Protein 2CAY (pdb70)

Nearest PDB structures (foldseek):
  2cay-assembly1_A  TM=1.004E+00  e=6.909E-25  Saccharomyces cerevisiae
  2cy4-assembly1_A-2  TM=5.894E-01  e=2.263E-03  Mus musculus
  7lc1-assembly2_D  TM=5.227E-01  e=2.680E-03  Homo sapiens
  3voq-assembly1_B  TM=5.777E-01  e=8.296E-03  Homo sapiens
  1x1f-assembly1_A  TM=5.136E-01  e=4.716E-03  Homo sapiens

Organism: Saccharomyces cerevisiae (strain ATCC 204508 / S288c) (NCBI:txid559292)

B-factor: mean 22.16, std 9.41, range [8.06, 57.76]

Foldseek 3Di:
DLPVFKDDFAADPVQHTDDDVPKAWDDKDFQKFKDWQPHTPPQRRGFMWIDILFWIKTQRPPCRRGPIIIGGLLQFDDWDWAQAPPHVFTKIKTHGPDDPDNSGTMIIGHDPDRCVVVNVRSRVSSVVNVVD/DCCVFKDDWAADPVQHTDDDDPKAWDDKDFQKFKDWQPHTPPQGRGFMWTDILFWIKTQGPPDRRPPIIIGGLLQWDDWDWAQAPPHVFTKIWTHGPDDPDNSTTMIMGHNPDRCPVVNVRSRVSSVVNVD

Solvent-accessible surface area: 13660 Å² total; per-residue (Å²): 160,33,86,112,22,6,51,121,4,105,14,52,108,100,2,77,7,92,60,96,178,56,11,138,74,86,68,61,17,93,24,0,0,0,16,33,4,180,74,107,11,137,132,43,42,155,0,66,0,0,0,0,48,62,10,0,0,0,4,7,77,87,101,23,65,118,22,0,10,0,1,43,1,86,64,0,0,9,16,78,67,46,85,24,193,170,39,245,12,21,31,0,23,0,24,2,53,104,4,51,17,34,96,22,32,0,12,0,1,2,80,169,41,86,1,49,117,1,3,101,21,0,79,183,6,1,46,99,46,23,78,178,178,32,100,110,24,6,53,123,2,97,9,60,104,90,3,100,21,84,66,79,163,69,12,147,85,87,70,65,17,97,22,0,0,0,17,27,3,184,76,105,8,144,126,36,42,155,0,64,0,13,0,0,45,56,11,0,0,0,5,8,71,87,119,20,67,117,21,0,1,0,0,43,0,83,63,0,0,6,26,76,71,42,86,20,195,169,41,247,9,22,29,0,20,0,28,2,46,104,3,50,19,31,95,10,32,0,12,0,2,2,82,170,42,84,1,53,120,0,4,100,22,0,90,179,8,2,53,103,56,28,109

Sequence (263 aa):
HHMEYWHYVETTSSGQPLLREGEKDIFIDQSVGLYHGKSKILQRQRGRIFLTSQRIIYIDDAKPTQNSLGLELDDLAYVNYSSGFLTRSPRLILFFKDPSSSTEFVQLSFRKSDGVLFSQATERALENILTEHHMEYWHYVETTSSGQPLLREGEKDIFIDQSVGLYHGKSKILQRQRGRIFLTSQRIIYIDDAKPTQNSLGLELDDLAYVNYSSGFLTRSPRLILFFKDPSSSTEFVQLSFRKSDGVLFSQATERALENILT

InterPro domains:
  IPR001876 Zinc finger, RanBP2-type [SM00547] (116-149)
  IPR001876 Zinc finger, RanBP2-type [SM00547] (179-203)
  IPR011993 PH-like domain superfamily [G3DSA:2.30.29.30] (1-118)
  IPR011993 PH-like domain superfamily [G3DSA:2.30.29.30] (202-289)
  IPR021648 Vacuolar protein sorting protein 36, GLUE domain [PF11605] (8-95)
  IPR021648 Vacuolar protein sorting protein 36, GLUE domain [PS51495] (7-288)
  IPR031558 Vacuolar protein-sorting-associated protein 36, NZF-N zinc-finger domain [PF16988] (111-165)
  IPR036388 Winged helix-like DNA-binding domain superfamily [G3DSA:1.10.10.10] (406-490)
  IPR036388 Winged helix-like DNA-binding domain superfamily [G3DSA:1.10.10.10] (491-559)
  IPR036390 Winged helix DNA-binding domain superfamily [SSF46785] (450-564)
  IPR036443 Zinc finger, RanBP2-type superfamily [SSF90209] (116-160)
  IPR037855 Vacuolar protein sorting protein 36 [PTHR13128] (4-560)
  IPR040608 Snf8/Vps36 family [PF04157] (323-549)

CATH classification: 2.30.29.30

GO terms:
  GO:0043130 ubiquitin binding (F, IDA)
  GO:0000814 ESCRT II complex (C, IDA)
  GO:0045053 protein retention in Golgi apparatus (P, IMP)
  GO:1904669 ATP export (P, IMP)
  GO:0016236 macroautophagy (P, IMP)
  GO:0032258 cytoplasm to vacuole targeting by the Cvt pathway (P, IMP)
  GO:0006623 protein targeting to vacuole (P, IMP)
  GO:0000122 negative regulation of transcription by RNA polymerase II (P, IMP)
  GO:0005515 protein binding (F, IPI)
  GO:0043162 ubiquitin-dependent protein catabolic process via the multivesicular body sorting pathway (P, IDA)
  GO:0005737 cytoplasm (C, EXP)
  GO:0010008 endosome membrane (C, EXP)

Radius of gyration: 20.63 Å; Cα contacts (8 Å, |Δi|>4): 598; chains: 2; bounding box: 37×52×53 Å

Secondary structure (DSSP, 8-state):
-GGGT-EE--B-TTS-B-PPTT--EEEEEEEEEEEETTEE-TT-SSEEEEEESSEEEEEESS-HHHH-EEEEGGGEEEEEEE-SSSSSS-EEEEEESS-SSTT--EEEEESSS--HHHHHHHHHHHHHHHH-/-GGGT-EE----TTS-----TT--EEEEEEEEEEEETTEE-TT-SSEEEEEESSEEEEEESS-HHHH-EEEEGGGEEEEEEE--SSSSS-EEEEEESS-SSTT--EEEEESSS--HHHHHHHHHHHHHHH-

Structure (mmCIF, N/CA/C/O backbone):
data_2CAY
#
_entry.id   2CAY
#
_cell.length_a   94.451
_cell.length_b   88.375
_cell.length_c   45.888
_cell.angle_alpha   90.00
_cell.angle_beta   90.00
_cell.angle_gamma   90.00
#
_symmetry.space_group_nam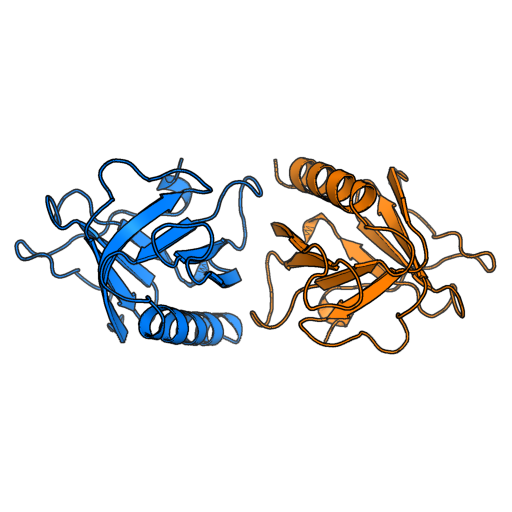e_H-M   'P 21 21 2'
#
loop_
_entity.id
_entity.type
_entity.pdbx_description
1 polymer 'VACUOLAR PROTEIN SORTING PROTEIN 36'
2 non-polymer 'SULFATE ION'
3 water water
#
loop_
_atom_site.group_PDB
_atom_site.id
_atom_site.type_symbol
_atom_site.label_atom_id
_atom_site.label_alt_id
_atom_site.label_comp_id
_atom_site.label_asym_id
_atom_site.label_entity_id
_atom_site.label_seq_id
_atom_site.pdbx_PDB_ins_code
_atom_site.Cartn_x
_atom_site.Cartn_y
_atom_site.Cartn_z
_atom_site.occupancy
_atom_site.B_iso_or_equiv
_atom_site.auth_seq_id
_atom_site.auth_comp_id
_atom_site.auth_asym_id
_atom_site.auth_atom_id
_atom_site.pdbx_PDB_model_num
ATOM 1 N N . HIS A 1 7 ? 16.629 24.224 13.962 1.00 53.18 -1 HIS A N 1
ATOM 2 C CA . HIS A 1 7 ? 16.451 23.588 15.302 1.00 53.05 -1 HIS A CA 1
ATOM 3 C C . HIS A 1 7 ? 16.685 24.588 16.440 1.00 52.39 -1 HIS A C 1
ATOM 4 O O . HIS A 1 7 ? 17.594 25.422 16.378 1.00 52.15 -1 HIS A O 1
ATOM 11 N N . HIS A 1 8 ? 15.859 24.484 17.481 1.00 51.50 0 HIS A N 1
ATOM 12 C CA . HIS A 1 8 ? 15.884 25.426 18.609 1.00 50.72 0 HIS A CA 1
ATOM 13 C C . HIS A 1 8 ? 17.139 25.294 19.502 1.00 50.07 0 HIS A C 1
ATOM 14 O O . HIS A 1 8 ? 17.392 26.141 20.375 1.00 49.73 0 HIS A O 1
ATOM 21 N N . MET A 1 9 ? 17.927 24.242 19.273 1.00 49.04 1 MET A N 1
ATOM 22 C CA . MET A 1 9 ? 19.073 23.957 20.137 1.00 48.13 1 MET A CA 1
ATOM 23 C C . MET A 1 9 ? 20.342 24.736 19.780 1.00 46.83 1 MET A C 1
ATOM 24 O O . MET A 1 9 ? 21.347 24.647 20.497 1.00 46.92 1 MET A O 1
ATOM 29 N N . GLU A 1 10 ? 20.300 25.513 18.697 1.00 44.84 2 GLU A N 1
ATOM 30 C CA . GLU A 1 10 ? 21.415 26.404 18.372 1.00 43.17 2 GLU A CA 1
ATOM 31 C C . GLU A 1 10 ? 21.469 27.522 19.408 1.00 41.09 2 GLU A C 1
ATOM 32 O O . GLU A 1 10 ? 22.545 27.993 19.783 1.00 41.06 2 GLU A O 1
ATOM 38 N N . TYR A 1 11 ? 20.291 27.916 19.887 1.00 38.10 3 TYR A N 1
ATOM 39 C CA . TYR A 1 11 ? 20.143 29.059 20.773 1.00 36.04 3 TYR A CA 1
ATOM 40 C C . TYR A 1 11 ? 19.916 28.640 22.241 1.00 33.73 3 TYR A C 1
ATOM 41 O O . TYR A 1 11 ? 20.349 29.327 23.155 1.00 33.86 3 TYR A O 1
ATOM 50 N N . TRP A 1 12 ? 19.228 27.525 22.452 1.00 30.87 4 TRP A N 1
ATOM 51 C CA . TRP A 1 12 ? 18.927 27.051 23.789 1.00 29.03 4 TRP A CA 1
ATOM 52 C C . TRP A 1 12 ? 20.054 26.124 24.290 1.00 27.88 4 TRP A C 1
ATOM 53 O O . TRP A 1 12 ? 20.716 25.451 23.489 1.00 27.69 4 TRP A O 1
ATOM 64 N N . HIS A 1 13 ? 20.293 26.111 25.596 1.00 25.02 5 HIS A N 1
ATOM 65 C CA . HIS A 1 13 ? 21.257 25.162 26.183 1.00 23.74 5 HIS A CA 1
ATOM 66 C C . HIS A 1 13 ? 20.598 24.356 27.310 1.00 22.99 5 HIS A C 1
ATOM 67 O O . HIS A 1 13 ? 19.586 24.772 27.903 1.00 20.83 5 HIS A O 1
ATOM 74 N N . TYR A 1 14 ? 21.165 23.189 27.610 1.00 22.09 6 TYR A N 1
ATOM 75 C CA . TYR A 1 14 ? 20.617 22.344 28.665 1.00 21.53 6 TYR A CA 1
ATOM 76 C C . TYR A 1 14 ? 20.861 23.030 30.025 1.00 20.51 6 TYR A C 1
ATOM 77 O O . TYR A 1 14 ? 21.905 23.676 30.229 1.00 19.63 6 TYR A O 1
ATOM 86 N N . VAL A 1 15 ? 19.881 22.926 30.918 1.00 19.51 7 VAL A N 1
ATOM 87 C CA . VAL A 1 15 ? 19.972 23.483 32.286 1.00 19.77 7 VAL A CA 1
ATOM 88 C C . VAL A 1 15 ? 19.726 22.345 33.302 1.00 19.43 7 VAL A C 1
ATOM 89 O O . VAL A 1 15 ? 18.753 21.610 33.186 1.00 18.81 7 VAL A O 1
ATOM 93 N N . GLU A 1 16 ? 20.616 22.215 34.287 1.00 19.44 8 GLU A N 1
ATOM 94 C CA . GLU A 1 16 ? 20.450 21.220 35.353 1.00 20.22 8 GLU A CA 1
ATOM 95 C C . GLU A 1 16 ? 19.551 21.795 36.423 1.00 20.11 8 GLU A C 1
ATOM 96 O O . GLU A 1 16 ? 19.612 23.003 36.703 1.00 19.82 8 GLU A O 1
ATOM 102 N N . THR A 1 17 ? 18.730 20.938 37.018 1.00 20.09 9 THR A N 1
ATOM 103 C CA . THR A 1 17 ? 17.885 21.310 38.147 1.00 20.89 9 THR A CA 1
ATOM 104 C C . THR A 1 17 ? 17.977 20.295 39.303 1.00 22.08 9 THR A C 1
ATOM 105 O O . THR A 1 17 ? 18.451 19.165 39.122 1.00 21.36 9 THR A O 1
ATOM 109 N N . THR A 1 18 ? 17.516 20.699 40.484 1.00 22.65 10 THR A N 1
ATOM 110 C CA . THR A 1 18 ? 17.298 19.747 41.562 1.00 24.70 10 THR A CA 1
ATOM 111 C C . THR A 1 18 ? 16.120 18.829 41.215 1.00 26.12 10 THR A C 1
ATOM 112 O O . THR A 1 18 ? 15.360 19.059 40.262 1.00 25.68 10 THR A O 1
ATOM 116 N N . SER A 1 19 ? 15.977 17.747 41.969 1.00 28.39 11 SER A N 1
ATOM 117 C CA . SER A 1 19 ? 14.847 16.845 41.786 1.00 30.40 11 SER A CA 1
ATOM 118 C C . SER A 1 19 ? 13.507 17.602 41.831 1.00 31.54 11 SER A C 1
ATOM 119 O O . SER A 1 19 ? 12.577 17.313 41.054 1.00 32.37 11 SER A O 1
ATOM 122 N N . SER A 1 20 ? 13.427 18.597 42.710 1.00 32.11 12 SER A N 1
ATOM 123 C CA . SER A 1 20 ? 12.201 19.388 42.890 1.00 32.74 12 SER A CA 1
ATOM 124 C C . SER A 1 20 ? 11.959 20.469 41.807 1.00 32.32 12 SER A C 1
ATOM 125 O O . SER A 1 20 ? 10.923 21.138 41.810 1.00 32.84 12 SER A O 1
ATOM 128 N N . GLY A 1 21 ? 12.915 20.638 40.892 1.00 31.46 13 GLY A N 1
ATOM 129 C CA . GLY A 1 21 ? 12.761 21.545 39.759 1.00 30.03 13 GLY A CA 1
ATOM 130 C C . GLY A 1 21 ? 13.309 22.931 40.002 1.00 29.44 13 GLY A C 1
ATOM 131 O O . GLY A 1 21 ? 12.874 23.897 39.369 1.00 29.95 13 GLY A O 1
ATOM 132 N N . GLN A 1 22 ? 14.263 23.043 40.921 1.00 27.80 14 GLN A N 1
ATOM 133 C CA . GLN A 1 22 ? 14.944 24.291 41.142 1.00 26.95 14 GLN A CA 1
ATOM 134 C C . GLN A 1 22 ? 16.225 24.340 40.279 1.00 25.63 14 GLN A C 1
ATOM 135 O O . GLN A 1 22 ? 17.062 23.433 40.352 1.00 24.27 14 GLN A O 1
ATOM 141 N N . PRO A 1 23 ? 16.380 25.396 39.447 1.00 24.20 15 PRO A N 1
ATOM 142 C CA . PRO A 1 23 ? 17.566 25.465 38.573 1.00 23.47 15 PRO A CA 1
ATOM 143 C C . PRO A 1 23 ? 18.852 25.685 39.359 1.00 22.94 15 PRO A C 1
ATOM 144 O O . PRO A 1 23 ? 18.849 26.385 40.378 1.00 21.78 15 PRO A O 1
ATOM 148 N N . LEU A 1 24 ? 19.936 25.082 38.885 1.00 22.72 16 LEU A N 1
ATOM 149 C CA . LEU A 1 24 ? 21.243 25.257 39.495 1.00 23.39 16 LEU A CA 1
ATOM 150 C C . LEU A 1 24 ? 21.922 26.395 38.759 1.00 23.08 16 LEU A C 1
ATOM 151 O O . LEU A 1 24 ? 22.223 26.289 37.574 1.00 23.50 16 LEU A O 1
ATOM 156 N N . LEU A 1 25 ? 22.131 27.498 39.463 1.00 23.27 17 LEU A N 1
ATOM 157 C CA . LEU A 1 25 ? 22.527 28.756 38.842 1.00 24.07 17 LEU A CA 1
ATOM 158 C C . LEU A 1 25 ? 24.028 28.958 38.898 1.00 24.81 17 LEU A C 1
ATOM 159 O O . LEU A 1 25 ? 24.725 28.366 39.742 1.00 23.63 17 LEU A O 1
ATOM 164 N N . ARG A 1 26 ? 24.521 29.792 37.991 1.00 25.13 18 ARG A N 1
ATOM 165 C CA . ARG A 1 26 ? 25.939 30.074 37.904 1.00 26.74 18 ARG A CA 1
ATOM 166 C C . ARG A 1 26 ? 26.409 30.983 39.037 1.00 27.55 18 ARG A C 1
ATOM 167 O O . ARG A 1 26 ? 25.590 31.633 39.704 1.00 26.69 18 ARG A O 1
ATOM 175 N N . GLU A 1 27 ? 27.719 31.000 39.285 1.00 28.92 19 GLU A N 1
ATOM 176 C CA . GLU A 1 27 ? 28.261 31.855 40.326 1.00 30.49 19 GLU A CA 1
ATOM 177 C C . GLU A 1 27 ? 27.811 33.304 40.114 1.00 29.90 19 GLU A C 1
ATOM 178 O O . GLU A 1 27 ? 27.987 33.875 39.032 1.00 30.88 19 GLU A O 1
ATOM 184 N N . GLY A 1 28 ? 27.203 33.887 41.142 1.00 29.03 20 GLY A N 1
ATOM 185 C CA . GLY A 1 28 ? 26.793 35.291 41.078 1.00 28.22 20 GLY A CA 1
ATOM 186 C C . GLY A 1 28 ? 25.553 35.539 40.215 1.00 26.91 20 GLY A C 1
ATOM 187 O O . GLY A 1 28 ? 25.118 36.678 40.055 1.00 26.77 20 GLY A O 1
ATOM 188 N N . GLU A 1 29 ? 24.997 34.480 39.637 1.00 24.60 21 GLU A N 1
ATOM 189 C CA . GLU A 1 29 ? 23.737 34.604 38.897 1.00 22.69 21 GLU A CA 1
ATOM 190 C C . GLU A 1 29 ? 22.537 34.577 39.870 1.00 22.98 21 GLU A C 1
ATOM 191 O O . GLU A 1 29 ? 22.427 33.659 40.690 1.00 21.92 21 GLU A O 1
ATOM 197 N N . LYS A 1 30 ? 21.645 35.573 39.772 1.00 22.40 22 LYS A N 1
ATOM 198 C CA . LYS A 1 30 ? 20.556 35.743 40.740 1.00 23.07 22 LYS A CA 1
ATOM 199 C C . LYS A 1 30 ? 19.176 35.715 40.079 1.00 21.10 22 LYS A C 1
ATOM 200 O O . LYS A 1 30 ? 19.012 36.309 39.003 1.00 19.25 22 LYS A O 1
ATOM 206 N N . ASP A 1 31 ? 18.191 35.044 40.699 1.00 20.14 23 ASP A N 1
ATOM 207 C CA . ASP A 1 31 ? 16.833 35.113 40.140 1.00 20.25 23 ASP A CA 1
ATOM 208 C C . ASP A 1 31 ? 16.140 36.469 40.345 1.00 18.77 23 ASP A C 1
ATOM 209 O O . ASP A 1 31 ? 16.308 37.132 41.379 1.00 17.71 23 ASP A O 1
ATOM 214 N N . ILE A 1 32 ? 15.411 36.887 39.315 1.00 15.66 24 ILE A N 1
ATOM 215 C CA . ILE A 1 32 ? 14.735 38.184 39.323 1.00 15.57 24 ILE A CA 1
ATOM 216 C C . ILE A 1 32 ? 13.236 37.966 39.299 1.00 14.73 24 ILE A C 1
ATOM 217 O O . ILE A 1 32 ? 12.505 38.604 40.044 1.00 15.36 24 ILE A O 1
ATOM 222 N N . PHE A 1 33 ? 12.754 37.053 38.454 1.00 13.45 25 PHE A N 1
ATOM 223 C CA . PHE A 1 33 ? 11.319 36.879 38.374 1.00 13.82 25 PHE A CA 1
ATOM 224 C C . PHE A 1 33 ? 10.968 35.483 37.911 1.00 14.42 25 PHE A C 1
ATOM 225 O O . PHE A 1 33 ? 11.757 34.853 37.221 1.00 14.13 25 PHE A O 1
ATOM 233 N N . ILE A 1 34 ? 9.798 35.002 38.295 1.00 13.88 26 ILE A N 1
ATOM 234 C CA . ILE A 1 34 ? 9.344 33.674 37.864 1.00 15.83 26 ILE A CA 1
ATOM 235 C C . ILE A 1 34 ? 7.859 33.729 37.444 1.00 16.08 26 ILE A C 1
ATOM 236 O O . ILE A 1 34 ? 7.065 34.475 38.042 1.00 16.44 26 ILE A O 1
ATOM 241 N N . ASP A 1 35 ? 7.473 32.955 36.429 1.00 15.72 27 ASP A N 1
ATOM 242 C CA . ASP A 1 35 ? 6.044 32.770 36.122 1.00 16.24 27 ASP A CA 1
ATOM 243 C C . ASP A 1 35 ? 5.827 31.287 35.829 1.00 16.23 27 ASP A C 1
ATOM 244 O O . ASP A 1 35 ? 6.781 30.556 35.596 1.00 16.49 27 ASP A O 1
ATOM 249 N N . GLN A 1 36 ? 4.578 30.870 35.843 1.00 16.77 28 GLN A N 1
ATOM 250 C CA . GLN A 1 36 ? 4.155 29.467 35.797 1.00 19.31 28 GLN A CA 1
ATOM 251 C C . GLN A 1 36 ? 3.343 29.215 34.530 1.00 18.55 28 GLN A C 1
ATOM 252 O O . GLN A 1 36 ? 2.762 30.163 33.946 1.00 18.10 28 GLN A O 1
ATOM 258 N N . SER A 1 37 ? 3.288 27.939 34.134 1.00 18.03 29 SER A N 1
ATOM 259 C CA . SER A 1 37 ? 2.459 27.450 33.019 1.00 18.60 29 SER A CA 1
ATOM 260 C C . SER A 1 37 ? 2.786 28.152 31.690 1.00 17.67 29 SER A C 1
ATOM 261 O O . SER A 1 37 ? 1.887 28.630 30.983 1.00 17.82 29 SER A O 1
ATOM 264 N N . VAL A 1 38 ? 4.065 28.189 31.357 1.00 15.30 30 VAL A N 1
ATOM 265 C CA . VAL A 1 38 ? 4.541 28.811 30.119 1.00 14.55 30 VAL A CA 1
ATOM 266 C C . VAL A 1 38 ? 4.904 27.689 29.150 1.00 15.51 30 VAL A C 1
ATOM 2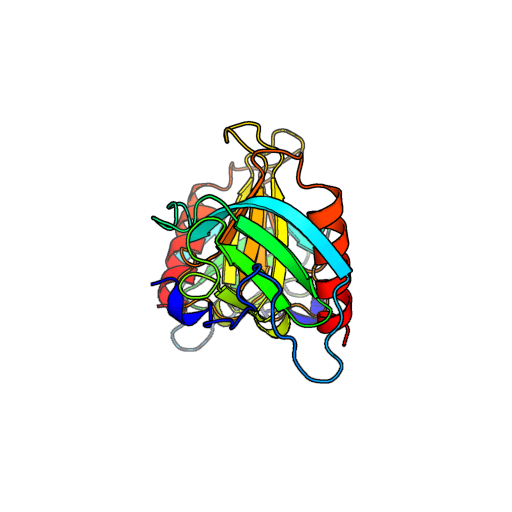67 O O . VAL A 1 38 ? 5.394 26.613 29.582 1.00 16.32 30 VAL A O 1
ATOM 271 N N . GLY A 1 39 ? 4.598 27.909 27.866 1.00 14.77 31 GLY A N 1
ATOM 272 C CA . GLY A 1 39 ? 5.002 27.014 26.783 1.00 14.20 31 GLY A CA 1
ATOM 273 C C . GLY A 1 39 ? 5.964 27.746 25.866 1.00 13.94 31 GLY A C 1
ATOM 274 O O . GLY A 1 39 ? 5.964 29.003 25.801 1.00 13.61 31 GLY A O 1
ATOM 275 N N . LEU A 1 40 ? 6.783 26.979 25.146 1.00 12.69 32 LEU A N 1
ATOM 276 C CA . LEU A 1 40 ? 7.817 27.554 24.276 1.00 12.39 32 LEU A CA 1
ATOM 277 C C . LEU A 1 40 ? 7.449 27.423 22.819 1.00 13.18 32 LEU A C 1
ATOM 278 O O . LEU A 1 40 ? 6.788 26.442 22.436 1.00 14.11 32 LEU A O 1
ATOM 283 N N . TYR A 1 41 ? 7.855 28.417 22.032 1.00 13.16 33 TYR A N 1
ATOM 284 C CA . TYR A 1 41 ? 7.768 28.401 20.568 1.00 14.00 33 TYR A CA 1
ATOM 285 C C . TYR A 1 41 ? 9.144 28.621 19.982 1.00 14.53 33 TYR A C 1
ATOM 286 O O . TYR A 1 41 ? 9.975 29.376 20.524 1.00 13.57 33 TYR A O 1
ATOM 295 N N . HIS A 1 42 ? 9.401 27.943 18.877 1.00 14.98 34 HIS A N 1
ATOM 296 C CA . HIS A 1 42 ? 10.571 28.270 18.093 1.00 17.16 34 HIS A CA 1
ATOM 297 C C . HIS A 1 42 ? 10.037 28.768 16.756 1.00 16.97 34 HIS A C 1
ATOM 298 O O . HIS A 1 42 ? 9.418 28.000 16.010 1.00 17.47 34 HIS A O 1
ATOM 305 N N . GLY A 1 43 ? 10.275 30.045 16.466 1.00 16.56 35 GLY A N 1
ATOM 306 C CA . GLY A 1 43 ? 9.554 30.750 15.408 1.00 16.90 35 GLY A CA 1
ATOM 307 C C . GLY A 1 43 ? 8.065 30.675 15.674 1.00 17.15 35 GLY A C 1
ATOM 308 O O . GLY A 1 43 ? 7.620 30.853 16.816 1.00 15.52 35 GLY A O 1
ATOM 309 N N . LYS A 1 44 ? 7.283 30.379 14.627 1.00 17.94 36 LYS A N 1
ATOM 310 C CA . LYS A 1 44 ? 5.833 30.271 14.768 1.00 20.04 36 LYS A CA 1
ATOM 311 C C . LYS A 1 44 ? 5.349 28.928 15.347 1.00 20.68 36 LYS A C 1
ATOM 312 O O . LYS A 1 44 ? 4.179 28.799 15.635 1.00 22.58 36 LYS A O 1
ATOM 318 N N . SER A 1 45 ? 6.224 27.939 15.501 1.00 21.40 37 SER A N 1
ATOM 319 C CA . SER A 1 45 ? 5.811 26.568 15.884 1.00 21.79 37 SER A CA 1
ATOM 320 C C . SER A 1 45 ? 6.001 26.229 17.364 1.00 20.85 37 SER A C 1
ATOM 321 O O . SER A 1 45 ? 7.023 26.552 17.929 1.00 19.53 37 SER A O 1
ATOM 324 N N . LYS A 1 46 ? 5.045 25.529 17.978 1.00 20.67 38 LYS A N 1
ATOM 325 C CA . LYS A 1 46 ? 5.251 25.035 19.346 1.00 20.92 38 LYS A CA 1
ATOM 326 C C . LYS A 1 46 ? 6.460 24.116 19.422 1.00 21.78 38 LYS A C 1
ATOM 327 O O . LYS A 1 46 ? 6.678 23.294 18.507 1.00 21.32 38 LYS A O 1
ATOM 333 N N . ILE A 1 47 ? 7.263 24.279 20.474 1.00 21.22 39 ILE A N 1
ATOM 334 C CA . ILE A 1 47 ? 8.275 23.284 20.811 1.00 22.64 39 ILE A CA 1
ATOM 335 C C . ILE A 1 47 ? 7.546 22.138 21.520 1.00 23.76 39 ILE A C 1
ATOM 336 O O . ILE A 1 47 ? 7.108 22.267 22.666 1.00 22.31 39 ILE A O 1
ATOM 341 N N . LEU A 1 48 ? 7.441 21.006 20.818 1.00 25.75 40 LEU A N 1
ATOM 342 C CA . LEU A 1 48 ? 6.713 19.838 21.321 1.00 27.33 40 LEU A CA 1
ATOM 343 C C . LEU A 1 48 ? 7.367 19.345 22.598 1.00 27.06 40 LEU A C 1
ATOM 344 O O . LEU A 1 48 ? 8.602 19.323 22.706 1.00 27.92 40 LEU A O 1
ATOM 349 N N . GLN A 1 49 ? 6.550 19.003 23.591 1.00 27.03 41 GLN A N 1
ATOM 350 C CA . GLN A 1 49 ? 7.093 18.517 24.869 1.00 27.13 41 GLN A CA 1
ATOM 351 C C . GLN A 1 49 ? 7.768 19.599 25.733 1.00 25.29 41 GLN A C 1
ATOM 352 O O . GLN A 1 49 ? 8.408 19.300 26.753 1.00 25.24 41 GLN A O 1
ATOM 358 N N . ARG A 1 50 ? 7.639 20.866 25.330 1.00 23.46 42 ARG A N 1
ATOM 359 C CA . ARG A 1 50 ? 8.090 21.957 26.193 1.00 21.42 42 ARG A CA 1
ATOM 360 C C . ARG A 1 50 ? 6.950 22.963 26.299 1.00 20.01 42 ARG A C 1
ATOM 361 O O . ARG A 1 50 ? 7.149 24.154 26.119 1.00 17.29 42 A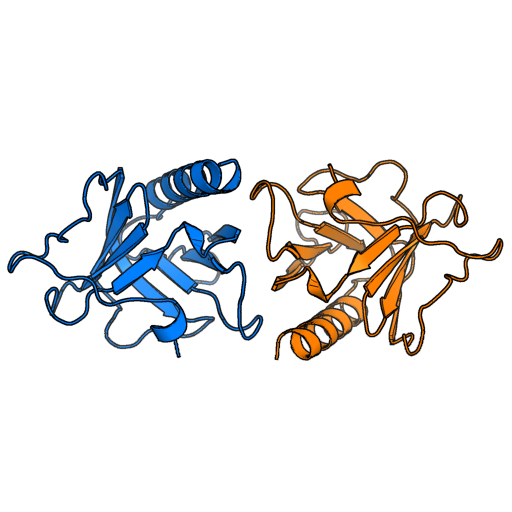RG A O 1
ATOM 369 N N . GLN A 1 51 ? 5.767 22.450 26.591 1.00 19.31 43 GLN A N 1
ATOM 370 C CA . GLN A 1 51 ? 4.540 23.222 26.594 1.00 19.29 43 GLN A CA 1
ATOM 371 C C . GLN A 1 51 ? 3.980 23.619 27.971 1.00 20.00 43 GLN A C 1
ATOM 372 O O . GLN A 1 51 ? 3.006 24.379 28.043 1.00 19.29 43 GLN A O 1
ATOM 378 N N . ARG A 1 52 ? 4.596 23.135 29.053 1.00 19.56 44 ARG A N 1
ATOM 379 C CA . ARG A 1 52 ? 4.158 23.503 30.404 1.00 20.87 44 ARG A CA 1
ATOM 380 C C . ARG A 1 52 ? 5.333 23.434 31.371 1.00 19.76 44 ARG A C 1
ATOM 381 O O . ARG A 1 52 ? 5.802 22.343 31.767 1.00 18.31 44 ARG A O 1
ATOM 389 N N . GLY A 1 53 ? 5.808 24.619 31.726 1.00 17.50 45 GLY A N 1
ATOM 390 C CA . GLY A 1 53 ? 6.945 24.793 32.600 1.00 18.08 45 GLY A CA 1
ATOM 391 C C . GLY A 1 53 ? 6.887 26.117 33.336 1.00 17.78 45 GLY A C 1
ATOM 392 O O . GLY A 1 53 ? 6.038 26.993 33.039 1.00 17.31 45 GLY A O 1
ATOM 393 N N . ARG A 1 54 ? 7.751 26.253 34.324 1.00 17.40 46 ARG A N 1
ATOM 394 C CA . ARG A 1 54 ? 7.960 27.539 34.965 1.00 17.80 46 ARG A CA 1
ATOM 395 C C . ARG A 1 54 ? 9.042 28.267 34.181 1.00 17.25 46 ARG A C 1
ATOM 396 O O . ARG A 1 54 ? 9.971 27.643 33.625 1.00 16.24 46 ARG A O 1
ATOM 404 N N . ILE A 1 55 ? 8.916 29.587 34.114 1.00 15.54 47 ILE A N 1
ATOM 405 C CA . ILE A 1 55 ? 9.899 30.386 33.428 1.00 15.70 47 ILE A CA 1
ATOM 406 C C . ILE A 1 55 ? 10.591 31.260 34.474 1.00 15.76 47 ILE A C 1
ATOM 407 O O . ILE A 1 55 ? 9.918 31.850 35.330 1.00 15.97 47 ILE A O 1
ATOM 412 N N . PHE A 1 56 ? 11.925 31.281 34.446 1.00 15.69 48 PHE A N 1
ATOM 413 C CA . PHE A 1 56 ? 12.733 32.069 35.393 1.00 15.96 48 PHE A CA 1
ATOM 414 C C . PHE A 1 56 ? 13.515 33.101 34.612 1.00 14.63 48 PHE A C 1
ATOM 415 O O . PHE A 1 56 ? 14.166 32.764 33.603 1.00 15.39 48 PHE A O 1
ATOM 423 N N . LEU A 1 57 ? 13.506 34.334 35.085 1.00 13.20 49 LEU A N 1
ATOM 424 C CA . LEU A 1 57 ? 14.408 35.337 34.590 1.00 12.32 49 LEU A CA 1
ATOM 425 C C . LEU A 1 57 ? 15.516 35.508 35.624 1.00 13.48 49 LEU A C 1
ATOM 426 O O . LEU A 1 57 ? 15.235 35.721 36.831 1.00 12.34 49 LEU A O 1
ATOM 431 N N . THR A 1 58 ? 16.761 35.445 35.159 1.00 12.69 50 THR A N 1
ATOM 432 C CA . THR A 1 58 ? 17.894 35.765 36.008 1.00 15.12 50 THR A CA 1
ATOM 433 C C . THR A 1 58 ? 18.597 36.961 35.419 1.00 15.19 50 THR A C 1
ATOM 434 O O . THR A 1 58 ? 18.282 37.430 34.303 1.00 14.97 50 THR A O 1
ATOM 438 N N . SER A 1 59 ? 19.571 37.460 36.172 1.00 15.80 51 SER A N 1
ATOM 439 C CA . SER A 1 59 ? 20.486 38.469 35.725 1.00 17.29 51 SER A CA 1
ATOM 440 C C . SER A 1 59 ? 21.217 38.122 34.393 1.00 17.77 51 SER A C 1
ATOM 441 O O . SER A 1 59 ? 21.681 39.014 33.718 1.00 19.79 51 SER A O 1
ATOM 444 N N . GLN A 1 60 ? 21.302 36.846 34.033 1.00 16.90 52 GLN A N 1
ATOM 445 C CA . GLN A 1 60 ? 22.061 36.422 32.861 1.00 17.50 52 GLN A CA 1
ATOM 446 C C . GLN A 1 60 ? 21.241 35.693 31.820 1.00 15.18 52 GLN A C 1
ATOM 447 O O . GLN A 1 60 ? 21.650 35.636 30.669 1.00 15.08 52 GLN A O 1
ATOM 453 N N . ARG A 1 61 ? 20.150 35.059 32.238 1.00 13.81 53 ARG A N 1
ATOM 454 C CA . ARG A 1 61 ? 19.461 34.056 31.389 1.00 13.84 53 ARG A CA 1
ATOM 455 C C . ARG A 1 61 ? 17.943 34.109 31.513 1.00 13.09 53 ARG A C 1
ATOM 456 O O . ARG A 1 61 ? 17.413 34.590 32.514 1.00 13.17 53 ARG A O 1
ATOM 464 N N . ILE A 1 62 ? 17.261 33.542 30.518 1.00 12.38 54 ILE A N 1
ATOM 465 C CA . ILE A 1 62 ? 15.887 33.093 30.670 1.00 12.79 54 ILE A CA 1
ATOM 466 C C . ILE A 1 62 ? 15.936 31.576 30.715 1.00 13.32 54 ILE A C 1
ATOM 467 O O . ILE A 1 62 ? 16.566 30.934 29.853 1.00 13.45 54 ILE A O 1
ATOM 472 N N . ILE A 1 63 ? 15.276 30.995 31.704 1.00 13.08 55 ILE A N 1
ATOM 473 C CA . ILE A 1 63 ? 15.350 29.569 31.935 1.00 13.37 55 ILE A CA 1
ATOM 474 C C . ILE A 1 63 ? 13.984 28.943 31.963 1.00 13.09 55 ILE A C 1
ATOM 475 O O . ILE A 1 63 ? 13.103 29.385 32.680 1.00 13.32 55 ILE A O 1
ATOM 480 N N . TYR A 1 64 ? 13.796 27.903 31.166 1.00 12.04 56 TYR A N 1
ATOM 481 C CA . TYR A 1 64 ? 12.551 27.137 31.178 1.00 12.81 56 TYR A CA 1
ATOM 482 C C . TYR A 1 64 ? 12.737 25.853 31.977 1.00 14.37 56 TYR A C 1
ATOM 483 O O . TYR A 1 64 ? 13.603 25.036 31.621 1.00 13.51 56 TYR A O 1
ATOM 492 N N . ILE A 1 65 ? 11.920 25.675 33.025 1.00 15.41 57 ILE A N 1
ATOM 493 C CA . ILE A 1 65 ? 11.943 24.444 33.857 1.00 16.86 57 ILE A CA 1
ATOM 494 C C . ILE A 1 65 ? 10.706 23.597 33.558 1.00 16.88 57 ILE A C 1
ATOM 495 O O . ILE A 1 65 ? 9.572 23.961 33.941 1.00 16.39 57 ILE A O 1
ATOM 500 N N . ASP A 1 66 ? 10.916 22.480 32.864 1.00 16.57 58 ASP A N 1
ATOM 501 C CA . ASP A 1 66 ? 9.822 21.600 32.480 1.00 18.91 58 ASP A CA 1
ATOM 502 C C . ASP A 1 66 ? 9.038 21.054 33.678 1.00 20.37 58 ASP A C 1
ATOM 503 O O . ASP A 1 66 ? 9.637 20.580 34.642 1.00 21.21 58 ASP A O 1
ATOM 508 N N . ASP A 1 67 ? 7.707 21.126 33.640 1.00 21.93 59 ASP A N 1
ATOM 509 C CA . ASP A 1 67 ? 6.912 20.642 34.765 1.00 24.48 59 ASP A CA 1
ATOM 510 C C . ASP A 1 67 ? 7.046 19.119 34.910 1.00 25.40 59 ASP A C 1
ATOM 511 O O . ASP A 1 67 ? 7.241 18.632 36.018 1.00 26.06 59 ASP A O 1
ATOM 516 N N . ALA A 1 68 ? 6.965 18.399 33.789 1.00 25.37 60 ALA A N 1
ATOM 517 C CA . ALA A 1 68 ? 6.906 16.938 33.783 1.00 26.56 60 ALA A CA 1
ATOM 518 C C . ALA A 1 68 ? 8.278 16.304 34.069 1.00 26.73 60 ALA A C 1
ATOM 519 O O . ALA A 1 68 ? 8.394 15.421 34.936 1.00 27.50 60 ALA A O 1
ATOM 521 N N . LYS A 1 69 ? 9.313 16.755 33.364 1.00 26.29 61 LYS A N 1
ATOM 522 C CA . LYS A 1 69 ? 10.653 16.177 33.515 1.00 26.29 61 LYS A CA 1
ATOM 523 C C . LYS A 1 69 ? 11.712 17.271 33.696 1.00 23.84 61 LYS A C 1
ATOM 524 O O . LYS A 1 69 ? 12.465 17.558 32.759 1.00 22.97 61 LYS A O 1
ATOM 530 N N . PRO A 1 70 ? 11.754 17.902 34.891 1.00 22.98 62 PRO A N 1
ATOM 531 C CA . PRO A 1 70 ? 12.652 19.067 35.056 1.00 22.95 62 PRO A CA 1
ATOM 532 C C . PRO A 1 70 ? 14.136 18.773 34.882 1.00 22.82 62 PRO A C 1
ATOM 533 O O . PRO A 1 70 ? 14.875 19.617 34.382 1.00 21.64 62 PRO A O 1
ATOM 537 N N . THR A 1 71 ? 14.578 17.581 35.295 1.00 23.82 63 THR A N 1
ATOM 538 C CA . THR A 1 71 ? 16.012 17.255 35.211 1.00 24.47 63 THR A CA 1
ATOM 539 C C . THR A 1 71 ? 16.443 16.827 33.817 1.00 25.38 63 THR A C 1
ATOM 540 O O . THR A 1 71 ? 17.640 16.608 33.598 1.00 27.20 63 THR A O 1
ATOM 544 N N . GLN A 1 72 ? 15.490 16.672 32.893 1.00 25.48 64 GLN A N 1
ATOM 545 C CA . GLN A 1 72 ? 15.790 16.265 31.518 1.00 26.26 64 GLN A CA 1
ATOM 546 C C . GLN A 1 72 ? 15.484 17.348 30.479 1.00 25.55 64 GLN A C 1
ATOM 547 O O . GLN A 1 72 ? 16.251 17.563 29.535 1.00 25.70 64 GLN A O 1
ATOM 553 N N . ASN A 1 73 ? 14.332 17.993 30.641 1.00 24.54 65 ASN A N 1
ATOM 554 C CA . ASN A 1 73 ? 13.763 18.833 29.577 1.00 23.79 65 ASN A CA 1
ATOM 555 C C . ASN A 1 73 ? 13.793 20.352 29.839 1.00 22.21 65 ASN A C 1
ATOM 556 O O . ASN A 1 73 ? 13.153 21.138 29.139 1.00 22.86 65 ASN A O 1
ATOM 561 N N . SER A 1 74 ? 14.588 20.760 30.808 1.00 20.38 66 SER A N 1
ATOM 562 C CA . SER A 1 74 ? 14.812 22.185 31.084 1.00 19.33 66 SER A CA 1
ATOM 563 C C . SER A 1 74 ? 15.863 22.828 30.166 1.00 18.95 66 SER A C 1
ATOM 564 O O . SER A 1 74 ? 16.841 22.169 29.728 1.00 18.12 66 SER A O 1
ATOM 567 N N . LEU A 1 75 ? 15.650 24.106 29.859 1.00 16.91 67 LEU A N 1
ATOM 568 C CA . LEU A 1 75 ? 16.453 24.834 28.857 1.00 16.84 67 LEU A CA 1
ATOM 569 C C . LEU A 1 75 ? 16.786 26.248 29.289 1.00 16.27 67 LEU A C 1
ATOM 570 O O . LEU A 1 75 ? 16.028 26.864 30.052 1.00 16.67 67 LEU A O 1
ATOM 575 N N . GLY A 1 76 ? 17.894 26.770 28.786 1.00 14.38 68 GLY A N 1
ATOM 576 C CA . GLY A 1 76 ? 18.338 28.113 29.076 1.00 15.45 68 GLY A CA 1
ATOM 577 C C . GLY A 1 76 ? 18.665 28.883 27.812 1.00 16.12 68 GLY A C 1
ATOM 578 O O . GLY A 1 76 ? 19.104 28.305 26.809 1.00 15.43 68 GLY A O 1
ATOM 579 N N . LEU A 1 77 ? 18.428 30.186 27.860 1.00 15.59 69 LEU A N 1
ATOM 580 C CA . LEU A 1 77 ? 18.798 31.098 26.805 1.00 17.00 69 LEU A CA 1
ATOM 581 C C . LEU A 1 77 ? 19.660 32.218 27.399 1.00 15.53 69 LEU A C 1
ATOM 582 O O . LEU A 1 77 ? 19.283 32.796 28.427 1.00 15.70 69 LEU A O 1
ATOM 587 N N . GLU A 1 78 ? 20.775 32.590 26.779 1.00 15.11 70 GLU A N 1
ATOM 588 C CA . GLU A 1 78 ? 21.559 33.725 27.305 1.00 16.45 70 GLU A CA 1
ATOM 589 C C . GLU A 1 78 ? 20.944 35.067 26.917 1.00 16.56 70 GLU A C 1
ATOM 590 O O . GLU A 1 78 ? 20.718 35.315 25.743 1.00 16.90 70 GLU A O 1
ATOM 596 N N . LEU A 1 79 ? 20.702 35.943 27.895 1.00 15.98 71 LEU A N 1
ATOM 597 C CA . LEU A 1 79 ? 20.285 37.320 27.586 1.00 16.46 71 LEU A CA 1
ATOM 598 C C . LEU A 1 79 ? 21.275 38.039 26.658 1.00 17.24 71 LEU A C 1
ATOM 599 O O . LEU A 1 79 ? 20.883 38.864 25.837 1.00 16.44 71 LEU A O 1
ATOM 604 N N . ASP A 1 80 ? 22.557 37.729 26.803 1.00 17.87 72 ASP A N 1
ATOM 605 C CA . ASP A 1 80 ? 23.594 38.279 25.925 1.00 20.43 72 ASP A CA 1
ATOM 606 C C . ASP A 1 80 ? 23.426 37.906 24.431 1.00 19.30 72 ASP A C 1
ATOM 607 O O . ASP A 1 80 ? 24.036 38.525 23.589 1.00 20.97 72 ASP A O 1
ATOM 612 N N . ASP A 1 81 ? 22.611 36.911 24.112 1.00 17.86 73 ASP A N 1
ATOM 613 C CA . ASP A 1 81 ? 22.352 36.533 22.703 1.00 17.01 73 ASP A CA 1
ATOM 614 C C . ASP A 1 81 ? 21.122 37.261 22.083 1.00 16.21 73 ASP A C 1
ATOM 615 O O . ASP A 1 81 ? 20.790 37.066 20.887 1.00 15.01 73 ASP A O 1
ATOM 620 N N . LEU A 1 82 ? 20.470 38.104 22.884 1.00 14.49 74 LEU A N 1
ATOM 621 C CA . LEU A 1 82 ? 19.244 38.786 22.472 1.00 13.90 74 LEU A CA 1
ATOM 622 C C . LEU A 1 82 ? 19.465 40.246 22.111 1.00 14.48 74 LEU A C 1
ATOM 623 O O . LEU A 1 82 ? 20.303 40.935 22.696 1.00 14.47 74 LEU A O 1
ATOM 628 N N . ALA A 1 83 ? 18.682 40.720 21.141 1.00 14.37 75 ALA A N 1
ATOM 629 C CA . ALA A 1 83 ? 18.667 42.114 20.749 1.00 14.17 75 ALA A CA 1
ATOM 630 C C . ALA A 1 83 ? 17.410 42.865 21.175 1.00 13.87 75 ALA A C 1
ATOM 631 O O . ALA A 1 83 ? 17.493 44.062 21.556 1.00 12.37 75 ALA A O 1
ATOM 633 N N . TYR A 1 84 ? 16.245 42.199 21.120 1.00 13.20 76 TYR A N 1
ATOM 634 C CA . TYR A 1 84 ? 14.983 42.818 21.557 1.00 12.76 76 TYR A CA 1
ATOM 635 C C . TYR A 1 84 ? 14.064 41.778 22.159 1.00 13.59 76 TYR A C 1
ATOM 636 O O . TYR A 1 84 ? 14.165 40.599 21.864 1.00 13.20 76 TYR A O 1
ATOM 645 N N . VAL A 1 85 ? 13.130 42.243 22.987 1.00 15.43 77 VAL A N 1
ATOM 646 C CA . VAL A 1 85 ? 11.983 41.448 23.377 1.00 16.44 77 VAL A CA 1
ATOM 647 C C . VAL A 1 85 ? 10.746 42.310 23.105 1.00 17.49 77 VAL A C 1
ATOM 648 O O . VAL A 1 85 ? 10.800 43.543 23.231 1.00 17.63 77 VAL A O 1
ATOM 652 N N . ASN A 1 86 ? 9.655 41.674 22.693 1.00 17.33 78 ASN A N 1
ATOM 653 C CA . ASN A 1 86 ? 8.404 42.366 22.370 1.00 18.64 78 ASN A CA 1
ATOM 654 C C . ASN A 1 86 ? 7.220 41.588 22.931 1.00 17.24 78 ASN A C 1
ATOM 655 O O . ASN A 1 86 ? 7.068 40.422 22.643 1.00 15.95 78 ASN A O 1
ATOM 660 N N . TYR A 1 87 ? 6.388 42.257 23.730 1.00 16.04 79 TYR A N 1
ATOM 661 C CA . TYR A 1 87 ? 5.150 41.691 24.261 1.00 15.94 79 TYR A CA 1
ATOM 662 C C . TYR A 1 87 ? 4.006 41.773 23.262 1.00 17.76 79 TYR A C 1
ATOM 663 O O . TYR A 1 87 ? 3.752 42.845 22.700 1.00 18.99 79 TYR A O 1
ATOM 672 N N . SER A 1 88 ? 3.266 40.678 23.106 1.00 18.51 80 SER A N 1
ATOM 673 C CA . SER A 1 88 ? 2.091 40.622 22.210 1.00 19.98 80 SER A CA 1
ATOM 674 C C . SER A 1 88 ? 0.899 40.121 23.040 1.00 20.75 80 SER A C 1
ATOM 675 O O . SER A 1 88 ? 0.990 39.094 23.716 1.00 19.14 80 SER A O 1
ATOM 678 N N . SER A 1 89 ? -0.212 40.868 23.046 1.00 20.81 81 SER A N 1
ATOM 679 C CA . SER A 1 89 ? -1.207 40.737 24.128 1.00 22.36 81 SER A CA 1
ATOM 680 C C . SER A 1 89 ? -2.295 39.682 24.005 1.00 23.49 81 SER A C 1
ATOM 681 O O . SER A 1 89 ? -3.191 39.621 24.860 1.00 24.39 81 SER A O 1
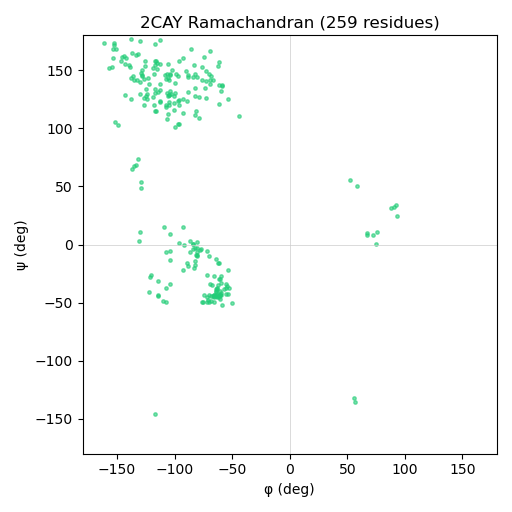ATOM 684 N N . GLY A 1 90 ? -2.259 38.872 22.950 1.00 24.78 82 GLY A N 1
ATOM 685 C CA . GLY A 1 90 ? -3.185 37.741 22.862 1.00 25.53 82 GLY A CA 1
ATOM 686 C C . GLY A 1 90 ? -4.477 38.075 22.121 1.00 26.42 82 GLY A C 1
ATOM 687 O O . GLY A 1 90 ? -5.537 37.569 22.482 1.00 27.10 82 GLY A O 1
ATOM 688 N N . PHE A 1 91 ? -4.419 38.938 21.106 1.00 26.98 83 PHE A N 1
ATOM 689 C CA . PHE A 1 91 ? -5.629 39.182 20.319 1.00 27.30 83 PHE A CA 1
ATOM 690 C C . PHE A 1 91 ? -5.970 38.068 19.331 1.00 26.49 83 PHE A C 1
ATOM 691 O O . PHE A 1 91 ? -7.119 37.626 19.294 1.00 26.36 83 PHE A O 1
ATOM 699 N N . LEU A 1 92 ? -4.978 37.645 18.539 1.00 24.79 84 LEU A N 1
ATOM 700 C CA . LEU A 1 92 ? -5.098 36.460 17.664 1.00 24.60 84 LEU A CA 1
ATOM 701 C C . LEU A 1 92 ? -4.617 35.152 18.304 1.00 23.67 84 LEU A C 1
ATOM 702 O O . LEU A 1 92 ? -4.995 34.052 17.868 1.00 23.73 84 LEU A O 1
ATOM 707 N N . THR A 1 93 ? -3.770 35.264 19.324 1.00 21.27 85 THR A N 1
ATOM 708 C CA . THR A 1 93 ? -3.240 34.080 19.970 1.00 19.68 85 THR A CA 1
ATOM 709 C C . THR A 1 93 ? -4.084 33.784 21.217 1.00 19.21 85 THR A C 1
ATOM 710 O O . THR A 1 93 ? -4.570 34.716 21.872 1.00 18.93 85 THR A O 1
ATOM 714 N N . ARG A 1 94 ? -4.268 32.502 21.521 1.00 18.69 86 ARG A N 1
ATOM 715 C CA . ARG A 1 94 ? -5.001 32.094 22.736 1.00 18.82 86 ARG A CA 1
ATOM 716 C C . ARG A 1 94 ? -4.381 32.714 23.990 1.00 17.89 86 ARG A C 1
ATOM 717 O O . ARG A 1 94 ? -5.103 33.184 24.854 1.00 16.53 86 ARG A O 1
ATOM 725 N N . SER A 1 95 ? -3.043 32.710 24.068 1.00 16.96 87 SER A N 1
ATOM 726 C CA . SER A 1 95 ? -2.313 33.298 25.229 1.00 15.18 87 SER A CA 1
ATOM 727 C C . SER A 1 95 ? -1.472 34.494 24.802 1.00 14.18 87 SER A C 1
ATOM 728 O O . SER A 1 95 ? -1.007 34.547 23.659 1.00 14.30 87 SER A O 1
ATOM 731 N N . PRO A 1 96 ? -1.246 35.462 25.721 1.00 13.09 88 PRO A N 1
ATOM 732 C CA . PRO A 1 96 ? -0.233 36.495 25.390 1.00 13.49 88 PRO A CA 1
ATOM 733 C C . PRO A 1 96 ? 1.162 35.868 25.195 1.00 12.61 88 PRO A C 1
ATOM 734 O O . PRO A 1 96 ? 1.403 34.765 25.696 1.00 12.68 88 PRO A O 1
ATOM 738 N N . ARG A 1 97 ? 2.031 36.553 24.469 1.00 12.37 89 ARG A N 1
ATOM 739 C CA . ARG A 1 97 ? 3.333 36.005 24.057 1.00 12.74 89 ARG A CA 1
ATOM 740 C C . ARG A 1 97 ? 4.406 37.029 24.335 1.00 13.33 89 ARG A C 1
ATOM 741 O O . ARG A 1 97 ? 4.219 38.254 24.127 1.00 13.09 89 ARG A O 1
ATOM 749 N N . LEU A 1 98 ? 5.555 36.542 24.779 1.00 12.26 90 LEU A N 1
ATOM 750 C CA . LEU A 1 98 ? 6.756 37.372 24.760 1.00 12.42 90 LEU A CA 1
ATOM 751 C C . LEU A 1 98 ? 7.701 36.865 23.648 1.00 12.31 90 LEU A C 1
ATOM 752 O O . LEU A 1 98 ? 8.127 35.718 23.675 1.00 11.14 90 LEU A O 1
ATOM 757 N N . ILE A 1 99 ? 7.977 37.724 22.672 1.00 12.40 91 ILE A N 1
ATOM 758 C CA . ILE A 1 99 ? 8.789 37.373 21.472 1.00 12.57 91 ILE A CA 1
ATOM 759 C C . ILE A 1 99 ? 10.237 37.802 21.700 1.00 12.65 91 ILE A C 1
ATOM 760 O O . ILE A 1 99 ? 10.496 38.960 22.037 1.00 13.14 91 ILE A O 1
ATOM 765 N N . LEU A 1 100 ? 11.155 36.854 21.580 1.00 12.79 92 LEU A N 1
ATOM 766 C CA . LEU A 1 100 ? 12.599 37.126 21.757 1.00 13.69 92 LEU A CA 1
ATOM 767 C C . LEU A 1 100 ? 13.294 37.155 20.395 1.00 13.60 92 LEU A C 1
ATOM 768 O O . LEU A 1 100 ? 13.267 36.149 19.665 1.00 14.31 92 LEU A O 1
ATOM 773 N N . PHE A 1 101 ? 13.951 38.285 20.108 1.00 12.80 93 PHE A N 1
ATOM 774 C CA . PHE A 1 101 ? 14.754 38.481 18.889 1.00 13.25 93 PHE A CA 1
ATOM 775 C C . PHE A 1 101 ? 16.239 38.318 19.180 1.00 13.89 93 PHE A C 1
ATOM 776 O O . PHE A 1 101 ? 16.758 38.960 20.118 1.00 12.75 93 PHE A O 1
ATOM 784 N N . PHE A 1 102 ? 16.904 37.455 18.398 1.00 14.08 94 PHE A N 1
ATOM 785 C CA . PHE A 1 102 ? 18.348 37.193 18.552 1.00 15.64 94 PHE A CA 1
ATOM 786 C C . PHE A 1 102 ? 19.197 38.236 17.846 1.00 15.06 94 PHE A C 1
ATOM 787 O O . PHE A 1 102 ? 18.767 38.831 16.867 1.00 14.43 94 PHE A O 1
ATOM 795 N N . LYS A 1 103 ? 20.420 38.419 18.323 1.00 15.83 95 LYS A N 1
ATOM 796 C CA . LYS A 1 103 ? 21.381 39.291 17.659 1.00 17.65 95 LYS A CA 1
ATOM 797 C C . LYS A 1 103 ? 21.799 38.693 16.302 1.00 18.96 95 LYS A C 1
ATOM 798 O O . LYS A 1 103 ? 22.028 39.420 15.345 1.00 19.66 95 LYS A O 1
ATOM 804 N N . ASP A 1 104 ? 21.882 37.374 16.229 1.00 19.43 96 ASP A N 1
ATOM 805 C CA . ASP A 1 104 ? 22.551 36.724 15.087 1.00 21.06 96 ASP A CA 1
ATOM 806 C C . ASP A 1 104 ? 21.730 35.511 14.604 1.00 20.42 96 ASP A C 1
ATOM 807 O O . ASP A 1 104 ? 22.174 34.362 14.738 1.00 21.08 96 ASP A O 1
ATOM 812 N N . PRO A 1 105 ? 20.494 35.754 14.082 1.00 19.22 97 PRO A N 1
ATOM 813 C CA . PRO A 1 105 ? 19.673 34.641 13.622 1.00 18.91 97 PRO A CA 1
ATOM 814 C C . PRO A 1 105 ? 20.224 34.063 12.305 1.00 20.72 97 PRO A C 1
ATOM 815 O O . PRO A 1 105 ? 20.807 34.803 11.520 1.00 19.85 97 PRO A O 1
ATOM 819 N N . SER A 1 106 ? 20.034 32.766 12.085 1.00 21.46 98 SER A N 1
ATOM 820 C CA . SER A 1 106 ? 20.550 32.099 10.865 1.00 23.71 98 SER A CA 1
ATOM 821 C C . SER A 1 106 ? 19.566 32.343 9.751 1.00 23.60 98 SER A C 1
ATOM 822 O O . SER A 1 106 ? 19.854 32.182 8.550 1.00 24.05 98 SER A O 1
ATOM 825 N N . SER A 1 107 ? 18.379 32.731 10.175 1.00 23.39 99 SER A N 1
ATOM 826 C CA . SER A 1 107 ? 17.291 32.960 9.306 1.00 23.62 99 SER A CA 1
ATOM 827 C C . SER A 1 107 ? 16.426 33.970 10.055 1.00 24.39 99 SER A C 1
ATOM 828 O O . SER A 1 107 ? 16.107 33.798 11.239 1.00 22.12 99 SER A O 1
ATOM 831 N N . SER A 1 108 ? 15.245 34.957 9.303 1.00 29.67 252 SER A N 1
ATOM 832 C CA . SER A 1 108 ? 14.361 35.761 10.132 1.00 29.27 252 SER A CA 1
ATOM 833 C C . SER A 1 108 ? 13.226 34.883 10.657 1.00 28.37 252 SER A C 1
ATOM 834 O O . SER A 1 108 ? 12.362 35.333 11.403 1.00 28.73 252 SER A O 1
ATOM 837 N N . THR A 1 109 ? 13.273 33.601 10.319 1.00 27.04 253 THR A N 1
ATOM 838 C CA . THR A 1 109 ? 12.301 32.660 10.836 1.00 26.38 253 THR A CA 1
ATOM 839 C C . THR A 1 109 ? 12.682 32.180 12.247 1.00 25.18 253 THR A C 1
ATOM 840 O O . THR A 1 109 ? 11.866 31.587 12.951 1.00 25.16 253 THR A O 1
ATOM 844 N N . GLU A 1 110 ? 13.926 32.446 12.651 1.00 22.70 254 GLU A N 1
ATOM 845 C CA . GLU A 1 110 ? 14.463 31.961 13.909 1.00 21.63 254 GLU A CA 1
ATOM 846 C C . GLU A 1 110 ? 14.334 33.045 14.981 1.00 19.29 254 GLU A C 1
ATOM 847 O O . GLU A 1 110 ? 15.116 34.007 15.010 1.00 19.23 254 GLU A O 1
ATOM 853 N N . PHE A 1 111 ? 13.352 32.858 15.845 1.00 17.81 255 PHE A N 1
ATOM 854 C CA . PHE A 1 111 ? 13.165 33.675 17.042 1.00 15.85 255 PHE A CA 1
ATOM 855 C C . PHE A 1 111 ? 12.455 32.770 18.049 1.00 15.25 255 PHE A C 1
ATOM 856 O O . PHE A 1 111 ? 12.058 31.650 17.728 1.00 15.20 255 PHE A O 1
ATOM 864 N N . VAL A 1 112 ? 12.297 33.250 19.272 1.00 15.40 256 VAL A N 1
ATOM 865 C CA . VAL A 1 112 ? 11.626 32.450 20.291 1.00 15.53 256 VAL A CA 1
ATOM 866 C C . VAL A 1 112 ? 10.379 33.148 20.791 1.00 14.13 256 VAL A C 1
ATOM 867 O O . VAL A 1 112 ? 10.306 34.366 20.778 1.00 14.58 256 VAL A O 1
ATOM 871 N N . GLN A 1 113 ? 9.398 32.380 21.237 1.00 12.71 257 GLN A N 1
ATOM 872 C CA . GLN A 1 113 ? 8.285 32.981 22.010 1.00 12.76 257 GLN A CA 1
ATOM 873 C C . GLN A 1 113 ? 8.087 32.238 23.310 1.00 11.94 257 GLN A C 1
ATOM 874 O O . GLN A 1 113 ? 8.207 31.008 23.363 1.00 12.83 257 GLN A O 1
ATOM 880 N N . LEU A 1 114 ? 7.695 32.990 24.332 1.00 11.10 258 LEU A N 1
ATOM 881 C CA . LEU A 1 114 ? 7.203 32.437 25.580 1.00 11.48 258 LEU A CA 1
ATOM 882 C C . LEU A 1 114 ? 5.684 32.637 25.575 1.00 12.32 258 LEU A C 1
ATOM 883 O O . LEU A 1 114 ? 5.205 33.769 25.344 1.00 13.33 258 LEU A O 1
ATOM 888 N N . SER A 1 115 ? 4.925 31.582 25.827 1.00 10.75 259 SER A N 1
ATOM 889 C CA . SER A 1 115 ? 3.487 31.721 25.781 1.00 11.57 259 SER A CA 1
ATOM 890 C C . SER A 1 115 ? 2.891 31.546 27.175 1.00 10.73 259 SER A C 1
ATOM 891 O O . SER A 1 115 ? 3.114 30.511 27.832 1.00 10.38 259 SER A O 1
ATOM 894 N N . PHE A 1 116 ? 2.140 32.549 27.637 1.00 10.00 260 PHE A N 1
ATOM 895 C CA . PHE A 1 116 ? 1.679 32.568 29.044 1.00 11.45 260 PHE A CA 1
ATOM 896 C C . PHE A 1 116 ? 0.258 32.043 29.253 1.00 12.54 260 PHE A C 1
ATOM 897 O O . PHE A 1 116 ? -0.703 32.771 29.024 1.00 13.24 260 PHE A O 1
ATOM 905 N N . ARG A 1 117 ? 0.116 30.819 29.759 1.00 14.27 261 ARG A N 1
ATOM 906 C CA . ARG A 1 117 ? -1.221 30.186 29.810 1.00 16.58 261 ARG A CA 1
ATOM 907 C C . ARG A 1 117 ? -2.020 30.469 31.085 1.00 18.30 261 ARG A C 1
ATOM 908 O O . ARG A 1 117 ? -3.230 30.237 31.121 1.00 20.50 261 ARG A O 1
ATOM 916 N N . LYS A 1 118 ? -1.369 30.950 32.118 1.00 20.18 262 LYS A N 1
ATOM 917 C CA . LYS A 1 118 ? -2.054 31.168 33.394 1.00 22.34 262 LYS A CA 1
ATOM 918 C C . LYS A 1 118 ? -1.814 32.555 33.975 1.00 21.89 262 LYS A C 1
ATOM 919 O O . LYS A 1 118 ? -2.149 32.807 35.132 1.00 23.61 262 LYS A O 1
ATOM 925 N N . SER A 1 119 ? -1.234 33.445 33.185 1.00 20.58 263 SER A N 1
ATOM 926 C CA . SER A 1 119 ? -1.009 34.853 33.587 1.00 18.60 263 SER A CA 1
ATOM 927 C C . SER A 1 119 ? -1.022 35.695 32.324 1.00 16.55 263 SER A C 1
ATOM 928 O O . SER A 1 119 ? -1.008 35.149 31.240 1.00 15.93 263 SER A O 1
ATOM 931 N N . ASP A 1 120 ? -1.071 37.023 32.449 1.00 15.91 264 ASP A N 1
ATOM 932 C CA . ASP A 1 120 ? -0.989 37.862 31.247 1.00 15.18 264 ASP A CA 1
ATOM 933 C C . ASP A 1 120 ? 0.458 38.055 30.818 1.00 13.82 264 ASP A C 1
ATOM 934 O O . ASP A 1 120 ? 0.726 38.696 29.811 1.00 13.84 264 ASP A O 1
ATOM 939 N N . GLY A 1 121 ? 1.395 37.512 31.599 1.00 12.54 265 GLY A N 1
ATOM 940 C CA . GLY A 1 121 ? 2.825 37.625 31.268 1.00 10.97 265 GLY A CA 1
ATOM 941 C C . GLY A 1 121 ? 3.421 39.032 31.353 1.00 9.97 265 GLY A C 1
ATOM 942 O O . GLY A 1 121 ? 4.549 39.251 30.964 1.00 9.58 265 GLY A O 1
ATOM 943 N N . VAL A 1 122 ? 2.658 39.991 31.877 1.00 9.89 266 VAL A N 1
ATOM 944 C CA . VAL A 1 122 ? 3.101 41.379 31.866 1.00 9.81 266 VAL A CA 1
ATOM 945 C C . VAL A 1 122 ? 4.268 41.666 32.811 1.00 9.29 266 VAL A C 1
ATOM 946 O O . VAL A 1 122 ? 5.225 42.310 32.423 1.00 9.05 266 VAL A O 1
ATOM 950 N N . LEU A 1 123 ? 4.178 41.248 34.056 1.00 9.16 267 LEU A N 1
ATOM 951 C CA . LEU A 1 123 ? 5.304 41.519 34.974 1.00 9.77 267 LEU A CA 1
ATOM 952 C C . LEU A 1 123 ? 6.598 40.808 34.531 1.00 9.56 267 LEU A C 1
ATOM 953 O O . LEU A 1 123 ? 7.690 41.361 34.648 1.00 8.24 267 LEU A O 1
ATOM 958 N N . PHE A 1 124 ? 6.458 39.581 34.032 1.00 9.39 268 PHE A N 1
ATOM 959 C CA . PHE A 1 124 ? 7.620 38.853 33.512 1.00 9.43 268 PHE A CA 1
ATOM 960 C C . PHE A 1 124 ? 8.261 39.580 32.340 1.00 9.37 268 PHE A C 1
ATOM 961 O O . PHE A 1 124 ? 9.489 39.720 32.263 1.00 9.81 268 PHE A O 1
ATOM 969 N N . SER A 1 125 ? 7.431 40.042 31.419 1.00 8.17 269 SER A N 1
ATOM 970 C CA . SER A 1 125 ? 7.931 40.723 30.229 1.00 8.98 269 SER A CA 1
ATOM 971 C C . SER A 1 125 ? 8.597 42.039 30.598 1.00 9.71 269 SER A C 1
ATOM 972 O O . SER A 1 125 ? 9.643 42.370 30.069 1.00 9.88 269 SER A O 1
ATOM 975 N N . GLN A 1 126 ? 7.970 42.795 31.503 1.00 10.07 270 GLN A N 1
ATOM 976 C CA . GLN A 1 126 ? 8.568 44.064 31.957 1.00 10.97 270 GLN A CA 1
ATOM 977 C C . GLN A 1 126 ? 9.948 43.852 32.619 1.00 9.25 270 GLN A C 1
ATOM 978 O O . GLN A 1 126 ? 10.909 44.590 32.338 1.00 10.00 270 GLN A O 1
ATOM 984 N N . ALA A 1 127 ? 10.050 42.841 33.464 1.00 8.70 271 ALA A N 1
ATOM 985 C CA . ALA A 1 127 ? 11.309 42.525 34.137 1.00 8.91 271 ALA A CA 1
ATOM 986 C C . ALA A 1 127 ? 12.376 42.100 33.076 1.00 9.08 271 ALA A C 1
ATOM 987 O O . ALA A 1 127 ? 13.540 42.475 33.148 1.00 8.43 271 ALA A O 1
ATOM 989 N N . THR A 1 128 ? 11.952 41.328 32.081 1.00 9.11 272 THR A N 1
ATOM 990 C CA . THR A 1 128 ? 12.870 40.862 31.021 1.00 9.69 272 THR A CA 1
ATOM 991 C C . THR A 1 128 ? 13.381 42.035 30.175 1.00 9.96 272 THR A C 1
ATOM 992 O O . THR A 1 128 ? 14.573 42.105 29.872 1.00 9.96 272 THR A O 1
ATOM 996 N N . GLU A 1 129 ? 12.483 42.953 29.811 1.00 11.62 273 GLU A N 1
ATOM 997 C CA . GLU A 1 129 ? 12.879 44.184 29.105 1.00 14.35 273 GLU A CA 1
ATOM 998 C C . GLU A 1 129 ? 13.987 44.942 29.861 1.00 13.58 273 GLU A C 1
ATOM 999 O O . GLU A 1 129 ? 14.970 45.406 29.253 1.00 13.47 273 GLU A O 1
ATOM 1005 N N . ARG A 1 130 ? 13.838 45.033 31.185 1.00 13.90 274 ARG A N 1
ATOM 1006 C CA . ARG A 1 130 ? 14.789 45.756 32.028 1.00 16.05 274 ARG A CA 1
ATOM 1007 C C . ARG A 1 130 ? 16.127 45.022 32.111 1.00 15.01 274 ARG A C 1
ATOM 1008 O O . ARG A 1 130 ? 17.159 45.670 32.004 1.00 14.97 274 ARG A O 1
ATOM 1016 N N . ALA A 1 131 ? 16.084 43.695 32.278 1.00 13.93 275 ALA A N 1
ATOM 1017 C CA . ALA A 1 131 ? 17.272 42.847 32.420 1.00 14.39 275 ALA A CA 1
ATOM 1018 C C . ALA A 1 131 ? 18.067 42.861 31.105 1.00 15.06 275 ALA A C 1
ATOM 1019 O O . ALA A 1 131 ? 19.300 43.054 31.116 1.00 14.40 275 ALA A O 1
ATOM 1021 N N . LEU A 1 132 ? 17.351 42.743 29.974 1.00 14.61 276 LEU A N 1
ATOM 1022 C CA . LEU A 1 132 ? 17.970 42.929 28.661 1.00 15.57 276 LEU A CA 1
ATOM 1023 C C . LEU A 1 132 ? 18.611 44.309 28.491 1.00 16.55 276 LEU A C 1
ATOM 1024 O O . LEU A 1 132 ? 19.781 44.419 28.099 1.00 16.81 276 LEU A O 1
ATOM 1029 N N . GLU A 1 133 ? 17.863 45.374 28.759 1.00 17.62 277 GLU A N 1
ATOM 1030 C CA . GLU A 1 133 ? 18.428 46.709 28.641 1.00 20.12 277 GLU A CA 1
ATOM 1031 C C . GLU A 1 133 ? 19.721 46.914 29.487 1.00 20.79 277 GLU A C 1
ATOM 1032 O O . GLU A 1 133 ? 20.666 47.563 29.001 1.00 21.01 277 GLU A O 1
ATOM 1038 N N . ASN A 1 134 ? 19.796 46.327 30.694 1.00 20.63 278 ASN A N 1
ATOM 1039 C CA . ASN A 1 134 ? 21.004 46.441 31.529 1.00 22.10 278 ASN A CA 1
ATOM 1040 C C . ASN A 1 134 ? 22.214 45.839 30.801 1.00 23.19 278 ASN A C 1
ATOM 1041 O O . ASN A 1 134 ? 23.329 46.349 30.905 1.00 23.30 278 ASN A O 1
ATOM 1046 N N . ILE A 1 135 ? 21.998 44.721 30.119 1.00 23.23 279 ILE A N 1
ATOM 1047 C CA . ILE A 1 135 ? 23.087 44.072 29.386 1.00 24.89 279 ILE A CA 1
ATOM 1048 C C . ILE A 1 135 ? 23.468 44.889 28.148 1.00 25.51 279 ILE A C 1
ATOM 1049 O O . ILE A 1 135 ? 24.657 45.120 27.910 1.00 25.97 279 ILE A O 1
ATOM 1054 N N . LEU A 1 136 ? 22.471 45.350 27.387 1.00 25.27 280 LEU A N 1
ATOM 1055 C CA . LEU A 1 136 ? 22.726 46.093 26.146 1.00 26.61 280 LEU A CA 1
ATOM 1056 C C . LEU A 1 136 ? 23.491 47.376 26.360 1.00 28.30 280 LEU A C 1
ATOM 1057 O O . LEU A 1 136 ? 24.406 47.677 25.591 1.00 27.69 280 LEU A O 1
ATOM 1062 N N . THR A 1 137 ? 23.118 48.130 27.398 1.00 30.17 281 THR A N 1
ATOM 1063 C CA . THR A 1 137 ? 23.700 49.452 27.649 1.00 32.39 281 THR A CA 1
ATOM 1064 C C . THR A 1 137 ? 25.021 49.324 28.410 1.00 34.87 281 THR A C 1
ATOM 1065 O O . THR A 1 137 ? 25.812 50.273 28.463 1.00 35.43 281 THR A O 1
ATOM 1069 N N . GLU A 1 138 ? 25.171 48.167 29.056 1.00 36.68 282 GLU A N 1
ATOM 1070 C CA . GLU A 1 138 ? 26.424 47.414 29.313 1.00 39.21 282 GLU A CA 1
ATOM 1071 C C . GLU A 1 138 ? 26.844 47.170 30.750 1.00 39.46 282 GLU A C 1
ATOM 1072 O O . GLU A 1 138 ? 27.228 46.039 31.074 1.00 40.89 282 GLU A O 1
ATOM 1078 N N . HIS B 1 7 ? 20.930 59.845 17.244 1.00 30.22 -1 HIS B N 1
ATOM 1079 C CA . HIS B 1 7 ? 21.398 58.473 17.555 1.00 29.31 -1 HIS B CA 1
ATOM 1080 C C . HIS B 1 7 ? 21.313 57.622 16.303 1.00 27.41 -1 HIS B C 1
ATOM 1081 O O . HIS B 1 7 ? 22.007 56.615 16.199 1.00 26.10 -1 HIS B O 1
ATOM 1088 N N . HIS B 1 8 ? 20.445 58.031 15.372 1.00 25.92 0 HIS B N 1
ATOM 1089 C CA . HIS B 1 8 ? 20.263 57.296 14.106 1.00 24.94 0 HIS B CA 1
ATOM 1090 C C . HIS B 1 8 ? 21.553 57.199 13.301 1.00 24.65 0 HIS B C 1
ATOM 1091 O O . HIS B 1 8 ? 21.743 56.239 12.563 1.00 24.11 0 HIS B O 1
ATOM 1098 N N . MET B 1 9 ? 22.466 58.173 13.473 1.00 24.36 1 MET B N 1
ATOM 1099 C CA . MET B 1 9 ? 23.723 58.138 12.730 1.00 24.20 1 MET B CA 1
ATOM 1100 C C . MET B 1 9 ? 24.721 57.059 13.190 1.00 24.31 1 MET B C 1
ATOM 1101 O O . MET B 1 9 ? 25.730 56.840 12.527 1.00 24.26 1 MET B O 1
ATOM 1106 N N . GLU B 1 10 ? 24.420 56.341 14.274 1.00 23.95 2 GLU B N 1
ATOM 1107 C CA . GLU B 1 10 ? 25.179 55.113 14.590 1.00 24.98 2 GLU B CA 1
ATOM 1108 C C . GLU B 1 10 ? 24.956 54.026 13.530 1.00 23.83 2 GLU B C 1
ATOM 1109 O O . GLU B 1 10 ? 25.803 53.175 13.292 1.00 23.79 2 GLU B O 1
ATOM 1115 N N . TYR B 1 11 ? 23.805 54.070 12.881 1.00 23.00 3 TYR B N 1
ATOM 1116 C CA . TYR B 1 11 ? 23.371 52.957 12.038 1.00 22.42 3 TYR B CA 1
ATOM 1117 C C . TYR B 1 11 ? 23.297 53.330 10.558 1.00 21.50 3 TYR B C 1
ATOM 1118 O O . TYR B 1 11 ? 23.498 52.470 9.693 1.00 22.56 3 TYR B O 1
ATOM 1127 N N . TRP B 1 12 ? 22.990 54.592 10.280 1.00 20.10 4 TRP B N 1
ATOM 1128 C CA . TRP B 1 12 ? 22.855 55.087 8.906 1.00 19.36 4 TRP B CA 1
ATOM 1129 C C . TRP B 1 12 ? 24.145 55.787 8.510 1.00 20.07 4 TRP B C 1
ATOM 1130 O O . TRP B 1 12 ? 24.802 56.392 9.367 1.00 19.98 4 TRP B O 1
ATOM 1141 N N . HIS B 1 13 ? 24.510 55.701 7.226 1.00 18.80 5 HIS B N 1
ATOM 1142 C CA . HIS B 1 13 ? 25.665 56.447 6.685 1.00 19.21 5 HIS B CA 1
ATOM 1143 C C . HIS B 1 13 ? 25.240 57.462 5.588 1.00 19.16 5 HIS B C 1
ATOM 1144 O O . HIS B 1 13 ? 24.210 57.302 4.912 1.00 17.79 5 HIS B O 1
ATOM 1151 N N . TYR B 1 14 ? 26.046 58.509 5.409 1.00 18.83 6 TYR B N 1
ATOM 1152 C CA . TYR B 1 14 ? 25.834 59.463 4.326 1.00 18.46 6 TYR B CA 1
ATOM 1153 C C . TYR B 1 14 ? 25.877 58.761 2.963 1.00 18.33 6 TYR B C 1
ATOM 1154 O O . TYR B 1 14 ? 26.711 57.897 2.729 1.00 18.62 6 TYR B O 1
ATOM 1163 N N . VAL B 1 15 ? 24.943 59.117 2.087 1.00 19.46 7 VAL B N 1
ATOM 1164 C CA . VAL B 1 15 ? 24.924 58.600 0.701 1.00 20.67 7 VAL B CA 1
ATOM 1165 C C . VAL B 1 15 ? 25.095 59.761 -0.280 1.00 22.25 7 VAL B C 1
ATOM 1166 O O . VAL B 1 15 ? 24.307 60.692 -0.299 1.00 22.12 7 VAL B O 1
ATOM 1170 N N . GLU B 1 16 ? 26.145 59.687 -1.073 1.00 25.59 8 GLU B N 1
ATOM 1171 C CA . GLU B 1 16 ? 26.347 60.634 -2.158 1.00 30.01 8 GLU B CA 1
ATOM 1172 C C . GLU B 1 16 ? 25.382 60.360 -3.314 1.00 31.76 8 GLU B C 1
ATOM 1173 O O . GLU B 1 16 ? 25.181 59.199 -3.697 1.00 31.78 8 GLU B O 1
ATOM 1179 N N . THR B 1 17 ? 24.761 61.414 -3.846 1.00 34.29 9 THR B N 1
ATOM 1180 C CA . THR B 1 17 ? 23.888 61.244 -5.010 1.00 37.32 9 THR B CA 1
ATOM 1181 C C . THR B 1 17 ? 24.367 61.987 -6.266 1.00 39.10 9 THR B C 1
ATOM 1182 O O . THR B 1 17 ? 25.567 62.033 -6.543 1.00 40.23 9 THR B O 1
ATOM 1186 N N . THR B 1 18 ? 23.412 62.478 -7.056 1.00 40.97 10 THR B N 1
ATOM 1187 C CA . THR B 1 18 ? 23.628 63.552 -8.036 1.00 42.27 10 THR B CA 1
ATOM 1188 C C . THR B 1 18 ? 22.514 64.581 -7.773 1.00 43.10 10 THR B C 1
ATOM 1189 O O . THR B 1 18 ? 21.631 64.339 -6.929 1.00 42.81 10 THR B O 1
ATOM 1193 N N . SER B 1 19 ? 22.538 65.722 -8.471 1.00 44.29 11 SER B N 1
ATOM 1194 C CA . SER B 1 19 ? 21.545 66.786 -8.223 1.00 45.11 11 SER B CA 1
ATOM 1195 C C . SER B 1 19 ? 20.117 66.319 -8.501 1.00 45.40 11 SER B C 1
ATOM 1196 O O . SER B 1 19 ? 19.163 66.800 -7.872 1.00 45.56 11 SER B O 1
ATOM 1199 N N . SER B 1 20 ? 19.980 65.380 -9.442 1.00 45.51 12 SER B N 1
ATOM 1200 C CA . SER B 1 20 ? 18.667 64.832 -9.825 1.00 45.61 12 SER B CA 1
ATOM 1201 C C . SER B 1 20 ? 18.198 63.695 -8.902 1.00 45.18 12 SER B C 1
ATOM 1202 O O . SER B 1 20 ? 17.115 63.131 -9.097 1.00 45.81 12 SER B O 1
ATOM 1205 N N . GLY B 1 21 ? 19.007 63.374 -7.895 1.00 43.99 13 GLY B N 1
ATOM 1206 C CA . GLY B 1 21 ? 18.623 62.403 -6.882 1.00 42.62 13 GLY B CA 1
ATOM 1207 C C . GLY B 1 21 ? 18.968 60.973 -7.238 1.00 41.86 13 GLY B C 1
ATOM 1208 O O . GLY B 1 21 ? 18.260 60.050 -6.837 1.00 41.92 13 GLY B O 1
ATOM 1209 N N . GLN B 1 22 ? 20.053 60.778 -7.987 1.00 40.68 14 GLN B N 1
ATOM 1210 C CA . GLN B 1 22 ? 20.515 59.436 -8.304 1.00 40.22 14 GLN B CA 1
ATOM 1211 C C . GLN B 1 22 ? 21.697 59.038 -7.403 1.00 38.77 14 GLN B C 1
ATOM 1212 O O . GLN B 1 22 ? 22.751 59.658 -7.480 1.00 38.43 14 GLN B O 1
ATOM 1218 N N . PRO B 1 23 ? 21.521 58.000 -6.545 1.00 37.57 15 PRO B N 1
ATOM 1219 C CA . PRO B 1 23 ? 22.564 57.608 -5.598 1.00 36.74 15 PRO B CA 1
ATOM 1220 C C . PRO B 1 23 ? 23.793 56.958 -6.232 1.00 36.37 15 PRO B C 1
ATOM 1221 O O . PRO B 1 23 ? 23.682 56.231 -7.216 1.00 35.61 15 PRO B O 1
ATOM 1225 N N . LEU B 1 24 ? 24.953 57.198 -5.636 1.00 36.07 16 LEU B N 1
ATOM 1226 C CA . LEU B 1 24 ? 26.168 56.536 -6.057 1.00 36.63 16 LEU B CA 1
ATOM 1227 C C . LEU B 1 24 ? 26.293 55.150 -5.436 1.00 35.86 16 LEU B C 1
ATOM 1228 O O . LEU B 1 24 ? 26.496 55.008 -4.225 1.00 36.13 16 LEU B O 1
ATOM 1233 N N . LEU B 1 25 ? 26.172 54.131 -6.280 1.00 34.77 17 LEU B N 1
ATOM 1234 C CA . LEU B 1 25 ? 26.166 52.743 -5.825 1.00 33.54 17 LEU B CA 1
ATOM 1235 C C . LEU B 1 25 ? 27.554 52.143 -5.847 1.00 33.25 17 LEU B C 1
ATOM 1236 O O . LEU B 1 25 ? 28.451 52.640 -6.530 1.00 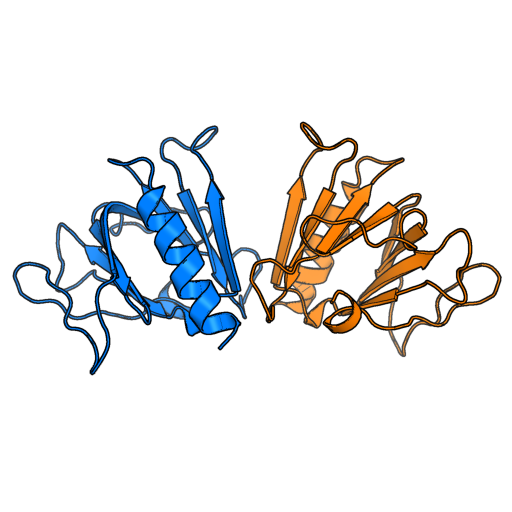32.72 17 LEU B O 1
ATOM 1241 N N . ARG B 1 26 ? 27.736 51.065 -5.098 1.00 32.15 18 ARG B N 1
ATOM 1242 C CA . ARG B 1 26 ? 29.027 50.424 -5.009 1.00 32.04 18 ARG B CA 1
ATOM 1243 C C . ARG B 1 26 ? 29.259 49.417 -6.124 1.00 32.74 18 ARG B C 1
ATOM 1244 O O . ARG B 1 26 ? 28.353 49.055 -6.854 1.00 31.87 18 ARG B O 1
ATOM 1252 N N . GLU B 1 27 ? 30.514 48.994 -6.231 1.00 33.52 19 GLU B N 1
ATOM 1253 C CA . GLU B 1 27 ? 30.966 47.898 -7.077 1.00 34.60 19 GLU B CA 1
ATOM 1254 C C . GLU B 1 27 ? 30.031 46.675 -6.980 1.00 33.72 19 GLU B C 1
ATOM 1255 O O . GLU B 1 27 ? 29.966 46.035 -5.939 1.00 34.79 19 GLU B O 1
ATOM 1261 N N . GLY B 1 28 ? 29.287 46.370 -8.047 1.00 32.76 20 GLY B N 1
ATOM 1262 C CA . GLY B 1 28 ? 28.406 45.190 -8.053 1.00 31.43 20 GLY B CA 1
ATOM 1263 C C . GLY B 1 28 ? 27.104 45.313 -7.263 1.00 30.43 20 GLY B C 1
ATOM 1264 O O . GLY B 1 28 ? 26.397 44.319 -7.050 1.00 31.34 20 GLY B O 1
ATOM 1265 N N . GLU B 1 29 ? 26.775 46.530 -6.832 1.00 28.29 21 GLU B N 1
ATOM 1266 C CA . GLU B 1 29 ? 25.545 46.767 -6.068 1.00 25.52 21 GLU B CA 1
ATOM 1267 C C . GLU B 1 29 ? 24.396 47.063 -7.023 1.00 24.45 21 GLU B C 1
ATOM 1268 O O . GLU B 1 29 ? 24.477 47.984 -7.836 1.00 22.71 21 GLU B O 1
ATOM 1274 N N . LYS B 1 30 ? 23.332 46.272 -6.918 1.00 23.96 22 LYS B N 1
ATOM 1275 C CA . LYS B 1 30 ? 22.239 46.345 -7.882 1.00 24.18 22 LYS B CA 1
ATOM 1276 C C . LYS B 1 30 ? 20.929 46.857 -7.302 1.00 22.24 22 LYS B C 1
ATOM 1277 O O . LYS B 1 30 ? 20.542 46.475 -6.225 1.00 20.71 22 LYS B O 1
ATOM 1283 N N . ASP B 1 31 ? 20.270 47.711 -8.077 1.00 21.36 23 ASP B N 1
ATOM 1284 C CA . ASP B 1 31 ? 18.944 48.253 -7.870 1.00 20.88 23 ASP B CA 1
ATOM 1285 C C . ASP B 1 31 ? 17.863 47.118 -7.840 1.00 19.19 23 ASP B C 1
ATOM 1286 O O . ASP B 1 31 ? 17.733 46.389 -8.822 1.00 18.87 23 ASP B O 1
ATOM 1291 N N . ILE B 1 32 ? 17.099 46.971 -6.752 1.00 16.65 24 ILE B N 1
ATOM 1292 C CA . ILE B 1 32 ? 15.990 45.981 -6.732 1.00 15.43 24 ILE B CA 1
ATOM 1293 C C . ILE B 1 32 ? 14.589 46.602 -6.785 1.00 15.86 24 ILE B C 1
ATOM 1294 O O . ILE B 1 32 ? 13.742 46.145 -7.552 1.00 15.33 24 ILE B O 1
ATOM 1299 N N . PHE B 1 33 ? 14.303 47.591 -5.947 1.00 14.48 25 PHE B N 1
ATOM 1300 C CA . PHE B 1 33 ? 12.964 48.137 -5.873 1.00 15.40 25 PHE B CA 1
ATOM 1301 C C . PHE B 1 33 ? 13.038 49.558 -5.311 1.00 16.10 25 PHE B C 1
ATOM 1302 O O . PHE B 1 33 ? 13.964 49.862 -4.577 1.00 15.03 25 PHE B O 1
ATOM 1310 N N . ILE B 1 34 ? 12.080 50.391 -5.686 1.00 16.48 26 ILE B N 1
ATOM 1311 C CA . ILE B 1 34 ? 11.989 51.776 -5.234 1.00 19.19 26 ILE B CA 1
ATOM 1312 C C . ILE B 1 34 ? 10.558 52.115 -4.851 1.00 18.60 26 ILE B C 1
ATOM 1313 O O . ILE B 1 34 ? 9.607 51.660 -5.500 1.00 19.68 26 ILE B O 1
ATOM 1318 N N . ASP B 1 35 ? 10.377 52.901 -3.796 1.00 17.65 27 ASP B N 1
ATOM 1319 C CA . ASP B 1 35 ? 9.070 53.450 -3.500 1.00 18.39 27 ASP B CA 1
ATOM 1320 C C . ASP B 1 35 ? 9.257 54.928 -3.187 1.00 18.10 27 ASP B C 1
ATOM 1321 O O . ASP B 1 35 ? 10.366 55.365 -2.928 1.00 16.63 27 ASP B O 1
ATOM 1326 N N . GLN B 1 36 ? 8.154 55.668 -3.241 1.00 19.29 28 GLN B N 1
ATOM 1327 C CA . GLN B 1 36 ? 8.129 57.145 -3.197 1.00 20.31 28 GLN B CA 1
ATOM 1328 C C . GLN B 1 36 ? 7.400 57.643 -1.957 1.00 19.01 28 GLN B C 1
ATOM 1329 O O . GLN B 1 36 ? 6.562 56.915 -1.377 1.00 19.01 28 GLN B O 1
ATOM 1335 N N . SER B 1 37 ? 7.695 58.885 -1.558 1.00 18.80 29 SER B N 1
ATOM 1336 C CA . SER B 1 37 ? 7.065 59.551 -0.390 1.00 17.93 29 SER B CA 1
ATOM 1337 C C . SER B 1 37 ? 7.136 58.725 0.902 1.00 16.98 29 SER B C 1
ATOM 1338 O O . SER B 1 37 ? 6.109 58.414 1.544 1.00 17.99 29 SER B O 1
ATOM 1341 N N . VAL B 1 38 ? 8.351 58.355 1.260 1.00 14.77 30 VAL B N 1
ATOM 1342 C CA . VAL B 1 38 ? 8.593 57.626 2.485 1.00 14.83 30 VAL B CA 1
ATOM 1343 C C . VAL B 1 38 ? 9.229 58.569 3.508 1.00 14.63 30 VAL B C 1
ATOM 1344 O O . VAL B 1 38 ? 10.072 59.433 3.122 1.00 14.42 30 VAL B O 1
ATOM 1348 N N . GLY B 1 39 ? 8.848 58.387 4.781 1.00 14.10 31 GLY B N 1
ATOM 1349 C CA . GLY B 1 39 ? 9.526 59.057 5.911 1.00 14.58 31 GLY B CA 1
ATOM 1350 C C . GLY B 1 39 ? 10.270 58.079 6.808 1.00 14.66 31 GLY B C 1
ATOM 1351 O O . GLY B 1 39 ? 9.951 56.869 6.829 1.00 13.12 31 GLY B O 1
ATOM 1352 N N . LEU B 1 40 ? 11.300 58.564 7.519 1.00 13.46 32 LEU B N 1
ATOM 1353 C CA . LEU B 1 40 ? 12.131 57.674 8.345 1.00 13.97 32 LEU B CA 1
ATOM 1354 C C . LEU B 1 40 ? 11.856 57.887 9.833 1.00 14.26 32 LEU B C 1
ATOM 1355 O O . LEU B 1 40 ? 11.644 59.048 10.271 1.00 14.97 32 LEU B O 1
ATOM 1360 N N . TYR B 1 41 ? 11.863 56.784 10.599 1.00 14.03 33 TYR B N 1
ATOM 1361 C CA . TYR B 1 41 ? 11.841 56.834 12.075 1.00 13.68 33 TYR B CA 1
ATOM 1362 C C . TYR B 1 41 ? 13.093 56.202 12.654 1.00 14.18 33 TYR B C 1
ATOM 1363 O O . TYR B 1 41 ? 13.663 55.247 12.085 1.00 13.10 33 TYR B O 1
ATOM 1372 N N . HIS B 1 42 ? 13.524 56.747 13.788 1.00 14.99 34 HIS B N 1
ATOM 1373 C CA . HIS B 1 42 ? 14.513 56.086 14.634 1.00 15.99 34 HIS B CA 1
ATOM 1374 C C . HIS B 1 42 ? 13.812 55.800 15.961 1.00 15.79 34 HIS B C 1
ATOM 1375 O O . HIS B 1 42 ? 13.409 56.731 16.679 1.00 16.87 34 HIS B O 1
ATOM 1382 N N . GLY B 1 43 ? 13.646 54.522 16.256 1.00 15.45 35 GLY B N 1
ATOM 1383 C CA . GLY B 1 43 ? 12.718 54.060 17.282 1.00 15.71 35 GLY B CA 1
ATOM 1384 C C . GLY B 1 43 ? 11.315 54.582 17.007 1.00 16.45 35 GLY B C 1
ATOM 1385 O O . GLY B 1 43 ? 10.810 54.512 15.871 1.00 16.69 35 GLY B O 1
ATOM 1386 N N . LYS B 1 44 ? 10.687 55.130 18.044 1.00 16.35 36 LYS B N 1
ATOM 1387 C CA . LYS B 1 44 ? 9.348 55.692 17.918 1.00 17.98 36 LYS B CA 1
ATOM 1388 C C . LYS B 1 44 ? 9.290 57.122 17.336 1.00 18.57 36 LYS B C 1
ATOM 1389 O O . LYS B 1 44 ? 8.208 57.605 17.032 1.00 20.49 36 LYS B O 1
ATOM 1395 N N . SER B 1 45 ? 10.427 57.788 17.171 1.00 19.47 37 SER B N 1
ATOM 1396 C CA . SER B 1 45 ? 10.439 59.204 16.763 1.00 20.16 37 SER B CA 1
ATOM 1397 C C . SER B 1 45 ? 10.811 59.403 15.293 1.00 19.40 37 SER B C 1
ATOM 1398 O O . SER B 1 45 ? 11.678 58.705 14.780 1.00 18.73 37 SER B O 1
ATOM 1401 N N . LYS B 1 46 ? 10.210 60.412 14.666 1.00 19.55 38 LYS B N 1
ATOM 1402 C CA . LYS B 1 46 ? 10.529 60.779 13.290 1.00 20.24 38 LYS B CA 1
ATOM 1403 C C . LYS B 1 46 ? 11.955 61.310 13.212 1.00 21.04 38 LYS B C 1
ATOM 1404 O O . LYS B 1 46 ? 12.414 61.989 14.142 1.00 20.38 38 LYS B O 1
ATOM 1410 N N . ILE B 1 47 ? 12.666 60.957 12.141 1.00 20.57 39 ILE B N 1
ATOM 1411 C CA . ILE B 1 47 ? 13.945 61.578 11.800 1.00 21.11 39 ILE B CA 1
ATOM 1412 C C . ILE B 1 47 ? 13.608 62.889 11.078 1.00 22.88 39 ILE B C 1
ATOM 1413 O O . ILE B 1 47 ? 12.984 62.899 10.015 1.00 21.54 39 ILE B O 1
ATOM 1418 N N . LEU B 1 48 ? 13.965 64.011 11.702 1.00 25.44 40 LEU B N 1
ATOM 1419 C CA . LEU B 1 48 ? 13.348 65.310 11.338 1.00 28.00 40 LEU B CA 1
ATOM 1420 C C . LEU B 1 48 ? 13.532 65.817 9.890 1.00 28.11 40 LEU B C 1
ATOM 1421 O O . LEU B 1 48 ? 12.561 66.218 9.231 1.00 29.74 40 LEU B O 1
ATOM 1426 N N . GLN B 1 49 ? 14.739 65.771 9.366 1.00 28.05 41 GLN B N 1
ATOM 1427 C CA . GLN B 1 49 ? 14.890 66.283 8.001 1.00 28.06 41 GLN B CA 1
ATOM 1428 C C . GLN B 1 49 ? 14.734 65.180 6.945 1.00 25.91 41 GLN B C 1
ATOM 1429 O O . GLN B 1 49 ? 15.123 65.383 5.802 1.00 25.37 41 GLN B O 1
ATOM 1435 N N . ARG B 1 50 ? 14.193 64.017 7.337 1.00 23.36 42 ARG B N 1
ATOM 1436 C CA . ARG B 1 50 ? 14.106 62.870 6.439 1.00 20.84 42 ARG B CA 1
ATOM 1437 C C . ARG B 1 50 ? 12.680 62.303 6.403 1.00 20.03 42 ARG B C 1
ATOM 1438 O O . ARG B 1 50 ? 12.477 61.105 6.593 1.00 18.36 42 ARG B O 1
ATOM 1446 N N . GLN B 1 51 ? 11.721 63.181 6.115 1.00 17.87 43 GLN B N 1
ATOM 1447 C CA . GLN B 1 51 ? 10.300 62.877 6.141 1.00 17.80 43 GLN B CA 1
ATOM 1448 C C . GLN B 1 51 ? 9.628 62.774 4.771 1.00 17.63 43 GLN B C 1
ATOM 1449 O O . GLN B 1 51 ? 8.462 62.445 4.690 1.00 17.18 43 GLN B O 1
ATOM 1455 N N . ARG B 1 52 ? 10.348 63.091 3.704 1.00 18.70 44 ARG B N 1
ATOM 1456 C CA . ARG B 1 52 ? 9.826 62.859 2.364 1.00 19.27 44 ARG B CA 1
ATOM 1457 C C . ARG B 1 52 ? 10.925 62.546 1.347 1.00 18.55 44 ARG B C 1
ATOM 1458 O O . ARG B 1 52 ? 11.671 63.431 0.896 1.00 17.59 44 ARG B O 1
ATOM 1466 N N . GLY B 1 53 ? 11.046 61.266 1.016 1.00 17.20 45 GLY B N 1
ATOM 1467 C CA . GLY B 1 53 ? 12.095 60.795 0.126 1.00 17.51 45 GLY B CA 1
ATOM 1468 C C . GLY B 1 53 ? 11.697 59.542 -0.625 1.00 18.01 45 GLY B C 1
ATOM 1469 O O . GLY B 1 53 ? 10.655 58.927 -0.333 1.00 17.00 45 GLY B O 1
ATOM 1470 N N . ARG B 1 54 ? 12.527 59.147 -1.582 1.00 17.72 46 ARG B N 1
ATOM 1471 C CA . ARG B 1 54 ? 12.350 57.852 -2.237 1.00 18.67 46 ARG B CA 1
ATOM 1472 C C . ARG B 1 54 ? 13.104 56.851 -1.415 1.00 18.61 46 ARG B C 1
ATOM 1473 O O . ARG B 1 54 ? 14.176 57.164 -0.914 1.00 18.92 46 ARG B O 1
ATOM 1481 N N . ILE B 1 55 ? 12.573 55.635 -1.304 1.00 17.15 47 ILE B N 1
ATOM 1482 C CA . ILE B 1 55 ? 13.279 54.562 -0.628 1.00 16.67 47 ILE B CA 1
ATOM 1483 C C . ILE B 1 55 ? 13.668 53.503 -1.656 1.00 17.28 47 ILE B C 1
ATOM 1484 O O . ILE B 1 55 ? 12.853 53.082 -2.513 1.00 17.47 47 ILE B O 1
ATOM 1489 N N . PHE B 1 56 ? 14.920 53.103 -1.565 1.00 16.84 48 PHE B N 1
ATOM 1490 C CA . PHE B 1 56 ? 15.592 52.337 -2.598 1.00 17.80 48 PHE B CA 1
ATOM 1491 C C . PHE B 1 56 ? 16.174 51.074 -1.947 1.00 16.31 48 PHE B C 1
ATOM 1492 O O . PHE B 1 56 ? 16.954 51.160 -0.996 1.00 16.47 48 PHE B O 1
ATOM 1500 N N . LEU B 1 57 ? 15.746 49.899 -2.409 1.00 13.79 49 LEU B N 1
ATOM 1501 C CA . LEU B 1 57 ? 16.322 48.651 -1.966 1.00 12.57 49 LEU B CA 1
ATOM 1502 C C . LEU B 1 57 ? 17.368 48.203 -2.978 1.00 13.28 49 LEU B C 1
ATOM 1503 O O . LEU B 1 57 ? 17.054 48.027 -4.169 1.00 13.08 49 LEU B O 1
ATOM 1508 N N . THR B 1 58 ? 18.597 47.987 -2.505 1.00 14.08 50 THR B N 1
ATOM 1509 C CA . THR B 1 58 ? 19.642 47.384 -3.349 1.00 14.38 50 THR B CA 1
ATOM 1510 C C . THR B 1 58 ? 19.982 46.009 -2.811 1.00 15.83 50 THR B C 1
ATOM 1511 O O . THR B 1 58 ? 19.468 45.591 -1.742 1.00 16.20 50 THR B O 1
ATOM 1515 N N . SER B 1 59 ? 20.854 45.295 -3.523 1.00 15.77 51 SER B N 1
ATOM 1516 C CA . SER B 1 59 ? 21.333 44.001 -3.075 1.00 17.28 51 SER B CA 1
ATOM 1517 C C . SER B 1 59 ? 22.102 44.071 -1.743 1.00 17.16 51 SER B C 1
ATOM 1518 O O . SER B 1 59 ? 22.233 43.070 -1.052 1.00 18.36 51 SER B O 1
ATOM 1521 N N . GLN B 1 60 ? 22.518 45.274 -1.354 1.00 16.84 52 GLN B N 1
ATOM 1522 C CA . GLN B 1 60 ? 23.394 45.494 -0.183 1.00 16.81 52 GLN B CA 1
ATOM 1523 C C . GLN B 1 60 ? 22.811 46.405 0.903 1.00 15.28 52 GLN B C 1
ATOM 1524 O O . GLN B 1 60 ? 23.200 46.294 2.064 1.00 15.15 52 GLN B O 1
ATOM 1530 N N . ARG B 1 61 ? 21.928 47.323 0.511 1.00 14.38 53 ARG B N 1
ATOM 1531 C CA . ARG B 1 61 ? 21.500 48.435 1.374 1.00 14.05 53 ARG B CA 1
ATOM 1532 C C . ARG B 1 61 ? 20.052 48.801 1.194 1.00 13.40 53 ARG B C 1
ATOM 1533 O O . ARG B 1 61 ? 19.448 48.512 0.151 1.00 13.98 53 ARG B O 1
ATOM 1541 N N . ILE B 1 62 ? 19.513 49.520 2.181 1.00 11.37 54 ILE B N 1
ATOM 1542 C CA . ILE B 1 62 ? 18.330 50.361 1.988 1.00 12.03 54 ILE B CA 1
ATOM 1543 C C . ILE B 1 62 ? 18.848 51.801 1.932 1.00 12.69 54 ILE B C 1
ATOM 1544 O O . ILE B 1 62 ? 19.651 52.197 2.775 1.00 13.15 54 ILE B O 1
ATOM 1549 N N . ILE B 1 63 ? 18.401 52.561 0.944 1.00 12.36 55 ILE B N 1
ATOM 1550 C CA . ILE B 1 63 ? 18.865 53.922 0.731 1.00 13.36 55 ILE B CA 1
ATOM 1551 C C . ILE B 1 63 ? 17.703 54.897 0.717 1.00 12.51 55 ILE B C 1
ATOM 1552 O O . ILE B 1 63 ? 16.742 54.738 -0.027 1.00 12.29 55 ILE B O 1
ATOM 1557 N N . TYR B 1 64 ? 17.777 55.911 1.570 1.00 12.21 56 TYR B N 1
ATOM 1558 C CA . TYR B 1 64 ? 16.777 56.951 1.587 1.00 13.25 56 TYR B CA 1
ATOM 1559 C C . TYR B 1 64 ? 17.340 58.114 0.734 1.00 14.96 56 TYR B C 1
ATOM 1560 O O . TYR B 1 64 ? 18.401 58.662 1.070 1.00 14.17 56 TYR B O 1
ATOM 1569 N N . ILE B 1 65 ? 16.637 58.487 -0.337 1.00 15.39 57 ILE B N 1
ATOM 1570 C CA . ILE B 1 65 ? 17.026 59.673 -1.152 1.00 17.38 57 ILE B CA 1
ATOM 1571 C C . ILE B 1 65 ? 16.087 60.861 -0.890 1.00 17.32 57 ILE B C 1
ATOM 1572 O O . ILE B 1 65 ? 14.928 60.827 -1.274 1.00 16.07 57 ILE B O 1
ATOM 1577 N N . ASP B 1 66 ? 16.594 61.929 -0.275 1.00 18.20 58 ASP B N 1
ATOM 1578 C CA . ASP B 1 66 ? 15.739 62.994 0.189 1.00 20.30 58 ASP B CA 1
ATOM 1579 C C . ASP B 1 66 ? 15.135 63.769 -0.993 1.00 21.55 58 ASP B C 1
ATOM 1580 O O . ASP B 1 66 ? 15.818 64.011 -1.992 1.00 21.90 58 ASP B O 1
ATOM 1585 N N . ASP B 1 67 ? 13.855 64.115 -0.902 1.00 22.72 59 ASP B N 1
ATOM 1586 C CA . ASP B 1 67 ? 13.196 64.804 -2.017 1.00 25.73 59 ASP B CA 1
ATOM 1587 C C . ASP B 1 67 ? 13.713 66.255 -2.121 1.00 26.41 59 ASP B C 1
ATOM 1588 O O . ASP B 1 67 ? 14.071 66.729 -3.195 1.00 27.45 59 ASP B O 1
ATOM 1593 N N . ALA B 1 68 ? 13.706 66.951 -1.000 1.00 27.15 60 ALA B N 1
ATOM 1594 C CA . ALA B 1 68 ? 14.044 68.376 -0.989 1.00 28.10 60 ALA B CA 1
ATOM 1595 C C . ALA B 1 68 ? 15.554 68.596 -1.154 1.00 28.21 60 ALA B C 1
ATOM 1596 O O . ALA B 1 68 ? 15.966 69.442 -1.950 1.00 29.62 60 ALA B O 1
ATOM 1598 N N . LYS B 1 69 ? 16.381 67.819 -0.457 1.00 27.70 61 LYS B N 1
ATOM 1599 C CA . LYS B 1 69 ? 17.840 68.007 -0.488 1.00 27.48 61 LYS B CA 1
ATOM 1600 C C . LYS B 1 69 ? 18.639 66.710 -0.683 1.00 26.24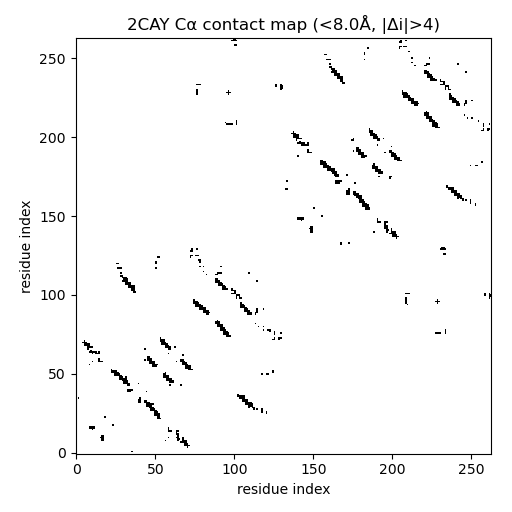 61 LYS B C 1
ATOM 1601 O O . LYS B 1 69 ? 19.347 66.261 0.236 1.00 25.04 61 LYS B O 1
ATOM 1607 N N . PRO B 1 70 ? 18.539 66.101 -1.888 1.00 25.50 62 PRO B N 1
ATOM 1608 C CA . PRO B 1 70 ? 19.165 64.798 -2.135 1.00 25.02 62 PRO B CA 1
ATOM 1609 C C . PRO B 1 70 ? 20.669 64.711 -1.958 1.00 24.79 62 PRO B C 1
ATOM 1610 O O . PRO B 1 70 ? 21.170 63.667 -1.556 1.00 23.49 62 PRO B O 1
ATOM 1614 N N . THR B 1 71 ? 21.402 65.791 -2.262 1.00 25.04 63 THR B N 1
ATOM 1615 C CA . THR B 1 71 ? 22.874 65.751 -2.165 1.00 25.43 63 THR B CA 1
ATOM 1616 C C . THR B 1 71 ? 23.360 65.948 -0.729 1.00 24.99 63 THR B C 1
ATOM 1617 O O . THR B 1 71 ? 24.538 65.752 -0.437 1.00 25.42 63 THR B O 1
ATOM 1621 N N . GLN B 1 72 ? 22.442 66.322 0.155 1.00 25.03 64 GLN B N 1
ATOM 1622 C CA . GLN B 1 72 ? 22.754 66.590 1.560 1.00 25.83 64 GLN B CA 1
ATOM 1623 C C . GLN B 1 72 ? 22.201 65.571 2.560 1.00 24.27 64 GLN B C 1
ATOM 1624 O O . GLN B 1 72 ? 22.927 65.112 3.441 1.00 24.93 64 GLN B O 1
ATOM 1630 N N . ASN B 1 73 ? 20.917 65.257 2.429 1.00 23.01 65 ASN B N 1
ATOM 1631 C CA . ASN B 1 73 ? 20.159 64.556 3.473 1.00 21.57 65 ASN B CA 1
ATOM 1632 C C . ASN B 1 73 ? 19.883 63.058 3.197 1.00 20.53 65 ASN B C 1
ATOM 1633 O O . ASN B 1 73 ? 19.159 62.399 3.961 1.00 19.48 65 ASN B O 1
ATOM 1638 N N . SER B 1 74 ? 20.513 62.517 2.156 1.00 18.91 66 SER B N 1
ATOM 1639 C CA . SER B 1 74 ? 20.325 61.098 1.788 1.00 18.31 66 SER B CA 1
ATOM 1640 C C . SER B 1 74 ? 21.187 60.173 2.660 1.00 18.01 66 SER B C 1
ATOM 1641 O O . SER B 1 74 ? 22.318 60.530 3.039 1.00 16.83 66 SER B O 1
ATOM 1644 N N . LEU B 1 75 ? 20.647 58.995 2.986 1.00 15.84 67 LEU B N 1
ATOM 1645 C CA . LEU B 1 75 ? 21.273 58.074 3.931 1.00 15.33 67 LEU B CA 1
ATOM 1646 C C . LEU B 1 75 ? 21.177 56.605 3.495 1.00 15.48 67 LEU B C 1
ATOM 1647 O O . LEU B 1 75 ? 20.246 56.245 2.768 1.00 15.88 67 LEU B O 1
ATOM 1652 N N . GLY B 1 76 ? 22.098 55.775 3.949 1.00 15.23 68 GLY B N 1
ATOM 1653 C CA . GLY B 1 76 ? 22.101 54.335 3.636 1.00 16.17 68 GLY B CA 1
ATOM 1654 C C . GLY B 1 76 ? 22.218 53.481 4.889 1.00 16.99 68 GLY B C 1
ATOM 1655 O O . GLY B 1 76 ? 22.807 53.900 5.900 1.00 17.01 68 GLY B O 1
ATOM 1656 N N . LEU B 1 77 ? 21.642 52.289 4.821 1.00 16.27 69 LEU B N 1
ATOM 1657 C CA . LEU B 1 77 ? 21.663 51.327 5.888 1.00 17.01 69 LEU B CA 1
ATOM 1658 C C . LEU B 1 77 ? 22.104 49.994 5.286 1.00 15.62 69 LEU B C 1
ATOM 1659 O O . LEU B 1 77 ? 21.530 49.556 4.269 1.00 13.86 69 LEU B O 1
ATOM 1664 N N . GLU B 1 78 ? 23.098 49.346 5.884 1.00 14.66 70 GLU B N 1
ATOM 1665 C CA . GLU B 1 78 ? 23.561 48.020 5.426 1.00 15.53 70 GLU B CA 1
ATOM 1666 C C . GLU B 1 78 ? 22.558 46.915 5.780 1.00 15.15 70 GLU B C 1
ATOM 1667 O O . GLU B 1 78 ? 22.206 46.756 6.965 1.00 13.69 70 GLU B O 1
ATOM 1673 N N . LEU B 1 79 ? 22.130 46.122 4.782 1.00 14.28 71 LEU B N 1
ATOM 1674 C CA . LEU B 1 79 ? 21.260 44.976 5.062 1.00 14.56 71 LEU B CA 1
ATOM 1675 C C . LEU B 1 79 ? 21.986 44.024 5.998 1.00 14.89 71 LEU B C 1
ATOM 1676 O O . LEU B 1 79 ? 21.355 43.355 6.815 1.00 13.88 71 LEU B O 1
ATOM 1681 N N . ASP B 1 80 ? 23.318 43.999 5.902 1.00 15.63 72 ASP B N 1
ATOM 1682 C CA . ASP B 1 80 ? 24.137 43.142 6.780 1.00 17.49 72 ASP B CA 1
ATOM 1683 C C . ASP B 1 80 ? 24.061 43.514 8.283 1.00 16.60 72 ASP B C 1
ATOM 1684 O O . ASP B 1 80 ? 24.498 42.739 9.130 1.00 16.67 72 ASP B O 1
ATOM 1689 N N . ASP B 1 81 ? 23.495 44.676 8.603 1.00 15.48 73 ASP B N 1
ATOM 1690 C CA . ASP B 1 81 ? 23.320 45.113 9.998 1.00 15.30 73 ASP B CA 1
ATOM 1691 C C . ASP B 1 81 ? 21.917 44.806 10.593 1.00 14.57 73 ASP B C 1
ATOM 1692 O O . ASP B 1 81 ? 21.655 45.122 11.769 1.00 13.98 73 ASP B O 1
ATOM 1697 N N . LEU B 1 82 ? 21.053 44.174 9.798 1.00 12.99 74 LEU B N 1
ATOM 1698 C CA . LEU B 1 82 ? 19.678 43.844 10.198 1.00 12.04 74 LEU B CA 1
ATOM 1699 C C . LEU B 1 82 ? 19.480 42.377 10.498 1.00 11.81 74 LEU B C 1
ATOM 1700 O O . LEU B 1 82 ? 20.173 41.511 9.953 1.00 10.87 74 LEU B O 1
ATOM 1705 N N . ALA B 1 83 ? 18.476 42.097 11.324 1.00 11.17 75 ALA B N 1
ATOM 1706 C CA . ALA B 1 83 ? 18.167 40.764 11.767 1.00 12.28 75 ALA B CA 1
ATOM 1707 C C . ALA B 1 83 ? 16.742 40.349 11.426 1.00 12.06 75 ALA B C 1
ATOM 1708 O O . ALA B 1 83 ? 16.531 39.202 11.049 1.00 12.82 75 ALA B O 1
ATOM 1710 N N . TYR B 1 84 ? 15.771 41.267 11.577 1.00 11.90 76 TYR B N 1
ATOM 1711 C CA . TYR B 1 84 ? 14.359 40.952 11.341 1.00 13.02 76 TYR B CA 1
ATOM 1712 C C . TYR B 1 84 ? 13.661 42.181 10.769 1.00 13.84 76 TYR B C 1
ATOM 1713 O O . TYR B 1 84 ? 14.149 43.323 10.918 1.00 12.20 76 TYR B O 1
ATOM 1722 N N . VAL B 1 85 ? 12.501 41.911 10.156 1.00 14.69 77 VAL B N 1
ATOM 1723 C CA . VAL B 1 85 ? 11.661 42.917 9.553 1.00 16.22 77 VAL B CA 1
ATOM 1724 C C . VAL B 1 85 ? 10.202 42.598 9.899 1.00 16.96 77 VAL B C 1
ATOM 1725 O O . VAL B 1 85 ? 9.809 41.425 9.964 1.00 16.72 77 VAL B O 1
ATOM 1729 N N . ASN B 1 86 ? 9.396 43.630 10.126 1.00 14.98 78 ASN B N 1
ATOM 1730 C CA . ASN B 1 86 ? 7.972 43.405 10.422 1.00 15.22 78 ASN B CA 1
ATOM 1731 C C . ASN B 1 86 ? 7.164 44.501 9.770 1.00 14.19 78 ASN B C 1
ATOM 1732 O O . ASN B 1 86 ? 7.461 45.674 9.956 1.00 12.41 78 ASN B O 1
ATOM 1737 N N . TYR B 1 87 ? 6.145 44.099 9.010 1.00 12.73 79 TYR B N 1
ATOM 1738 C CA . TYR B 1 87 ? 5.187 45.045 8.422 1.00 12.98 79 TYR B CA 1
ATOM 1739 C C . TYR B 1 87 ? 4.009 45.334 9.365 1.00 13.44 79 TYR B C 1
ATOM 1740 O O . TYR B 1 87 ? 3.351 44.397 9.872 1.00 12.59 79 TYR B O 1
ATOM 1749 N N . SER B 1 88 ? 3.698 46.621 9.553 1.00 14.62 80 SER B N 1
ATOM 1750 C CA . SER B 1 88 ? 2.534 47.030 10.338 1.00 16.60 80 SER B CA 1
ATOM 1751 C C . SER B 1 88 ? 1.545 47.838 9.451 1.00 17.40 80 SER B C 1
ATOM 1752 O O . SER B 1 88 ? 1.932 48.799 8.787 1.00 16.50 80 SER B O 1
ATOM 1755 N N . SER B 1 89 ? 0.274 47.441 9.417 1.00 17.16 81 SER B N 1
ATOM 1756 C CA . SER B 1 89 ? -0.629 47.911 8.342 1.00 19.40 81 SER B CA 1
ATOM 1757 C C . SER B 1 89 ? -1.220 49.295 8.525 1.00 20.07 81 SER B C 1
ATOM 1758 O O . SER B 1 89 ? -1.966 49.759 7.655 1.00 21.54 81 SER B O 1
ATOM 1761 N N . GLY B 1 90 ? -0.941 49.949 9.642 1.00 20.68 82 GLY B N 1
ATOM 1762 C CA . GLY B 1 90 ? -1.364 51.350 9.774 1.00 22.21 82 GLY B CA 1
ATOM 1763 C C . GLY B 1 90 ? -2.742 51.552 10.388 1.00 23.46 82 GLY B C 1
ATOM 1764 O O . GLY B 1 90 ? -3.437 52.506 10.008 1.00 24.93 82 GLY B O 1
ATOM 1765 N N . PHE B 1 91 ? -3.161 50.665 11.300 1.00 23.37 83 PHE B N 1
ATOM 1766 C CA . PHE B 1 91 ? -4.459 50.846 11.995 1.00 23.35 83 PHE B CA 1
ATOM 1767 C C . PHE B 1 91 ? -4.472 52.046 12.946 1.00 23.19 83 PHE B C 1
ATOM 1768 O O . PHE B 1 91 ? -5.461 52.809 12.980 1.00 23.81 83 PHE B O 1
ATOM 1776 N N . LEU B 1 92 ? -3.401 52.182 13.727 1.00 22.48 84 LEU B N 1
ATOM 1777 C CA . LEU B 1 92 ? -3.216 53.292 14.669 1.00 22.81 84 LEU B CA 1
ATOM 1778 C C . LEU B 1 92 ? -2.219 54.349 14.163 1.00 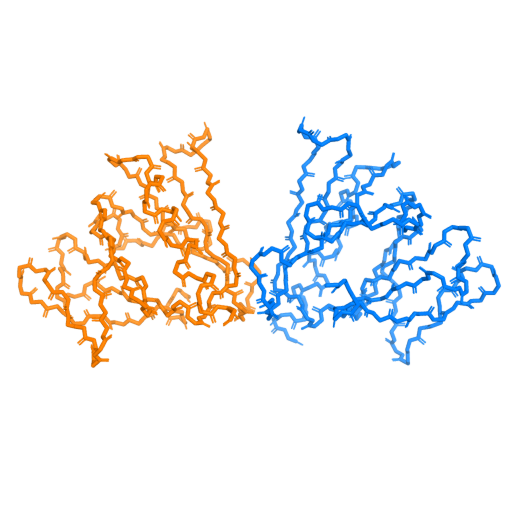22.12 84 LEU B C 1
ATOM 1779 O O . LEU B 1 92 ? -2.099 55.452 14.730 1.00 23.17 84 LEU B O 1
ATOM 1784 N N . THR B 1 93 ? -1.466 54.018 13.123 1.00 20.15 85 THR B N 1
ATOM 1785 C CA . THR B 1 93 ? -0.529 54.996 12.587 1.00 18.77 85 THR B CA 1
ATOM 1786 C C . THR B 1 93 ? -1.151 55.583 11.326 1.00 18.84 85 THR B C 1
ATOM 1787 O O . THR B 1 93 ? -1.922 54.900 10.648 1.00 18.28 85 THR B O 1
ATOM 1791 N N . ARG B 1 94 ? -0.828 56.839 11.011 1.00 18.19 86 ARG B N 1
ATOM 1792 C CA . ARG B 1 94 ? -1.374 57.473 9.801 1.00 19.81 86 ARG B CA 1
ATOM 1793 C C . ARG B 1 94 ? -1.031 56.653 8.555 1.00 18.03 86 ARG B C 1
ATOM 1794 O O . ARG B 1 94 ? -1.850 56.505 7.630 1.00 17.41 86 ARG B O 1
ATOM 1802 N N . SER B 1 95 ? 0.183 56.103 8.549 1.00 15.95 87 SER B N 1
ATOM 1803 C CA . SER B 1 95 ? 0.694 55.338 7.400 1.00 14.93 87 SER B CA 1
ATOM 1804 C C . SER B 1 95 ? 1.158 53.964 7.823 1.00 13.72 87 SER B C 1
ATOM 1805 O O . SER B 1 95 ? 1.606 53.800 8.960 1.00 11.73 87 SER B O 1
ATOM 1808 N N . PRO B 1 96 ? 1.130 52.983 6.875 1.00 12.92 88 PRO B N 1
ATOM 1809 C CA . PRO B 1 96 ? 1.751 51.687 7.165 1.00 12.86 88 PRO B CA 1
ATOM 1810 C C . PRO B 1 96 ? 3.252 51.856 7.406 1.00 12.09 88 PRO B C 1
ATOM 1811 O O . PRO B 1 96 ? 3.874 52.794 6.881 1.00 13.10 88 PRO B O 1
ATOM 1815 N N . ARG B 1 97 ? 3.837 50.950 8.176 1.00 12.20 89 ARG B N 1
ATOM 1816 C CA . ARG B 1 97 ? 5.235 51.036 8.592 1.00 11.51 89 ARG B CA 1
ATOM 1817 C C . ARG B 1 97 ? 5.956 49.727 8.317 1.00 11.55 89 ARG B C 1
ATOM 1818 O O . ARG B 1 97 ? 5.396 48.645 8.573 1.00 11.78 89 ARG B O 1
ATOM 1826 N N . LEU B 1 98 ? 7.203 49.812 7.855 1.00 9.24 90 LEU B N 1
ATOM 1827 C CA . LEU B 1 98 ? 8.082 48.643 7.852 1.00 10.12 90 LEU B CA 1
ATOM 1828 C C . LEU B 1 98 ? 9.089 48.829 8.993 1.00 10.81 90 LEU B C 1
ATOM 1829 O O . LEU B 1 98 ? 9.803 49.816 9.013 1.00 10.89 90 LEU B O 1
ATOM 1834 N N . ILE B 1 99 ? 9.103 47.911 9.953 1.00 10.76 91 ILE B N 1
ATOM 1835 C CA . ILE B 1 99 ? 10.008 48.032 11.085 1.00 11.51 91 ILE B CA 1
ATOM 1836 C C . ILE B 1 99 ? 11.230 47.140 10.873 1.00 10.83 91 ILE B C 1
ATOM 1837 O O . ILE B 1 99 ? 11.082 45.965 10.557 1.00 11.01 91 ILE B O 1
ATOM 1842 N N . LEU B 1 100 ? 12.420 47.705 11.044 1.00 11.34 92 LEU B N 1
ATOM 1843 C CA . LEU B 1 100 ? 13.662 46.935 10.862 1.00 11.97 92 LEU B CA 1
ATOM 1844 C C . LEU B 1 100 ? 14.430 46.873 12.185 1.00 11.74 92 LEU B C 1
ATOM 1845 O O . LEU B 1 100 ? 14.683 47.911 12.816 1.00 11.76 92 LEU B O 1
ATOM 1850 N N . PHE B 1 101 ? 14.819 45.664 12.552 1.00 12.20 93 PHE B N 1
ATOM 1851 C CA . PHE B 1 101 ? 15.483 45.364 13.819 1.00 12.98 93 PHE B CA 1
ATOM 1852 C C . PHE B 1 101 ? 16.964 45.095 13.594 1.00 13.00 93 PHE B C 1
ATOM 1853 O O . PHE B 1 101 ? 17.330 44.279 12.721 1.00 11.76 93 PHE B O 1
ATOM 1861 N N . PHE B 1 102 ? 17.819 45.791 14.344 1.00 12.68 94 PHE B N 1
ATOM 1862 C CA . PHE B 1 102 ? 19.277 45.608 14.176 1.00 13.78 94 PHE B CA 1
ATOM 1863 C C . PHE B 1 102 ? 19.771 44.312 14.803 1.00 14.00 94 PHE B C 1
ATOM 1864 O O . PHE B 1 102 ? 19.172 43.812 15.761 1.00 13.69 94 PHE B O 1
ATOM 1872 N N . LYS B 1 103 ? 20.871 43.775 14.252 1.00 14.27 95 LYS B N 1
ATOM 1873 C CA . LYS B 1 103 ? 21.625 42.720 14.898 1.00 14.87 95 LYS B CA 1
ATOM 1874 C C . LYS B 1 103 ? 22.233 43.210 16.225 1.00 16.01 95 LYS B C 1
ATOM 1875 O O . LYS B 1 103 ? 22.234 42.482 17.201 1.00 16.77 95 LYS B O 1
ATOM 1881 N N . ASP B 1 104 ? 22.694 44.449 16.267 1.00 15.79 96 ASP B N 1
ATOM 1882 C CA . ASP B 1 104 ? 23.520 44.896 17.387 1.00 18.70 96 ASP B CA 1
ATOM 1883 C C . ASP B 1 104 ? 23.070 46.275 17.888 1.00 17.93 96 ASP B C 1
ATOM 1884 O O . ASP B 1 104 ? 23.801 47.248 17.756 1.00 18.93 96 ASP B O 1
ATOM 1889 N N . PRO B 1 105 ? 21.861 46.367 18.478 1.00 16.67 97 PRO B N 1
ATOM 1890 C CA . PRO B 1 105 ? 21.379 47.665 18.927 1.00 17.44 97 PRO B CA 1
ATOM 1891 C C . PRO B 1 105 ? 22.082 48.107 20.240 1.00 18.82 97 PRO B C 1
ATOM 1892 O O . PRO B 1 105 ? 22.332 47.273 21.116 1.00 18.89 97 PRO B O 1
ATOM 1896 N N . SER B 1 106 ? 22.394 49.390 20.365 1.00 20.05 98 SER B N 1
ATOM 1897 C CA . SER B 1 106 ? 23.017 49.924 21.612 1.00 21.98 98 SER B CA 1
ATOM 1898 C C . SER B 1 106 ? 22.003 49.962 22.737 1.00 21.80 98 SER B C 1
ATOM 1899 O O . SER B 1 106 ? 22.339 49.893 23.934 1.00 23.18 98 SER B O 1
ATOM 1902 N N . SER B 1 107 ? 20.751 50.075 22.325 1.00 21.20 99 SER B N 1
ATOM 1903 C CA . SER B 1 107 ? 19.606 50.098 23.193 1.00 21.38 99 SER B CA 1
ATOM 1904 C C . SER B 1 107 ? 18.524 49.338 22.453 1.00 21.06 99 SER B C 1
ATOM 1905 O O . SER B 1 107 ? 18.224 49.609 21.282 1.00 20.34 99 SER B O 1
ATOM 1908 N N . SER B 1 108 ? 17.351 48.649 23.313 1.00 24.09 252 SER B N 1
ATOM 1909 C CA . SER B 1 108 ? 16.315 48.023 22.493 1.00 24.25 252 SER B CA 1
ATOM 1910 C C . SER B 1 108 ? 15.295 49.096 22.076 1.00 22.83 252 SER B C 1
ATOM 1911 O O . SER B 1 108 ? 14.361 48.821 21.332 1.00 22.85 252 SER B O 1
ATOM 1914 N N . THR B 1 109 ? 15.519 50.344 22.497 1.00 21.83 253 THR B N 1
ATOM 1915 C CA . THR B 1 109 ? 14.740 51.462 21.962 1.00 21.59 253 THR B CA 1
ATOM 1916 C C . THR B 1 109 ? 15.181 51.912 20.544 1.00 20.21 253 THR B C 1
ATOM 1917 O O . THR B 1 109 ? 14.565 52.790 19.940 1.00 20.55 253 THR B O 1
ATOM 1921 N N . GLU B 1 110 ? 16.237 51.317 20.000 1.00 17.90 254 GLU B N 1
ATOM 1922 C CA . GLU B 1 110 ? 16.740 51.740 18.705 1.00 17.55 254 GLU B CA 1
ATOM 1923 C C . GLU B 1 110 ? 16.406 50.705 17.655 1.00 16.59 254 GLU B C 1
ATOM 1924 O O . GLU B 1 110 ? 16.810 49.549 17.766 1.00 15.95 254 GLU B O 1
ATOM 1930 N N . PHE B 1 111 ? 15.657 51.132 16.651 1.00 15.21 255 PHE B N 1
ATOM 1931 C CA . PHE B 1 111 ? 15.287 50.286 15.524 1.00 13.55 255 PHE B CA 1
ATOM 1932 C C . PHE B 1 111 ? 14.874 51.282 14.437 1.00 13.42 255 PHE B C 1
ATOM 1933 O O . PHE B 1 111 ? 14.794 52.479 14.704 1.00 15.80 255 PHE B O 1
ATOM 1941 N N . VAL B 1 112 ? 14.602 50.804 13.235 1.00 13.08 256 VAL B N 1
ATOM 1942 C CA . VAL B 1 112 ? 14.217 51.677 12.117 1.00 13.06 256 VAL B CA 1
ATOM 1943 C C . VAL B 1 112 ? 12.759 51.514 11.798 1.00 12.54 256 VAL B C 1
ATOM 1944 O O . VAL B 1 112 ? 12.230 50.419 11.915 1.00 12.73 256 VAL B O 1
ATOM 1948 N N . GLN B 1 113 ? 12.104 52.596 11.387 1.00 12.15 257 GLN B N 1
ATOM 1949 C CA . GLN B 1 113 ? 10.822 52.415 10.656 1.00 12.57 257 GLN B CA 1
ATOM 1950 C C . GLN B 1 113 ? 10.907 53.177 9.354 1.00 11.80 257 GLN B C 1
ATOM 1951 O O . GLN B 1 113 ? 11.510 54.262 9.293 1.00 11.75 257 GLN B O 1
ATOM 1957 N N . LEU B 1 114 ? 10.325 52.584 8.317 1.00 10.54 258 LEU B N 1
ATOM 1958 C CA . LEU B 1 114 ? 9.967 53.296 7.090 1.00 11.29 258 LEU B CA 1
ATOM 1959 C C . LEU B 1 114 ? 8.464 53.514 7.064 1.00 11.61 258 LEU B C 1
ATOM 1960 O O . LEU B 1 114 ? 7.685 52.540 7.198 1.00 12.39 258 LEU B O 1
ATOM 1965 N N . SER B 1 115 ? 8.052 54.767 6.828 1.00 10.64 259 SER B N 1
ATOM 1966 C CA . SER B 1 115 ? 6.647 55.126 6.834 1.00 12.13 259 SER B CA 1
ATOM 1967 C C . SER B 1 115 ? 6.183 55.505 5.432 1.00 11.89 259 SER B C 1
ATOM 1968 O O . SER B 1 115 ? 6.763 56.409 4.791 1.00 12.37 259 SER B O 1
ATOM 1971 N N . PHE B 1 116 ? 5.162 54.793 4.952 1.00 11.99 260 PHE B N 1
ATOM 1972 C CA . PHE B 1 116 ? 4.730 54.847 3.543 1.00 11.65 260 PHE B CA 1
ATOM 1973 C C . PHE B 1 116 ? 3.522 55.760 3.346 1.00 12.41 260 PHE B C 1
ATOM 1974 O O . PHE B 1 116 ? 2.383 55.371 3.598 1.00 11.49 260 PHE B O 1
ATOM 1982 N N . ARG B 1 117 ? 3.771 56.972 2.859 1.00 13.45 261 ARG B N 1
ATOM 1983 C CA . ARG B 1 117 ? 2.713 57.999 2.840 1.00 16.84 261 ARG B CA 1
ATOM 1984 C C . ARG B 1 117 ? 1.837 58.011 1.603 1.00 18.49 261 ARG B C 1
ATOM 1985 O O . ARG B 1 117 ? 0.748 58.602 1.631 1.00 20.27 261 ARG B O 1
ATOM 1993 N N . LYS B 1 118 ? 2.297 57.400 0.524 1.00 19.96 262 LYS B N 1
ATOM 1994 C CA . LYS B 1 118 ? 1.553 57.427 -0.737 1.00 21.96 262 LYS B CA 1
ATOM 1995 C C . LYS B 1 118 ? 1.389 56.028 -1.366 1.00 22.01 262 LYS B C 1
ATOM 1996 O O . LYS B 1 118 ? 0.886 55.913 -2.480 1.00 22.49 262 LYS B O 1
ATOM 2002 N N . SER B 1 119 ? 1.871 54.987 -0.686 1.00 20.95 263 SER B N 1
ATOM 2003 C CA . SER B 1 119 ? 1.587 53.585 -1.045 1.00 19.36 263 SER B CA 1
ATOM 2004 C C . SER B 1 119 ? 1.301 52.778 0.223 1.00 17.64 263 SER B C 1
ATOM 2005 O O . SER B 1 119 ? 1.429 53.269 1.346 1.00 16.72 263 SER B O 1
ATOM 2008 N N . ASP B 1 120 ? 0.961 51.502 0.065 1.00 15.81 264 ASP B N 1
ATOM 2009 C CA . ASP B 1 120 ? 0.781 50.679 1.260 1.00 14.98 264 ASP B CA 1
ATOM 2010 C C . ASP B 1 120 ? 2.115 50.070 1.719 1.00 13.28 264 ASP B C 1
ATOM 2011 O O . ASP B 1 120 ? 2.166 49.425 2.738 1.00 12.65 264 ASP B O 1
ATOM 2016 N N . GLY B 1 121 ? 3.173 50.256 0.932 1.00 12.55 265 GLY B N 1
ATOM 2017 C CA . GLY B 1 121 ? 4.502 49.686 1.239 1.00 11.32 265 GLY B CA 1
ATOM 2018 C C . GLY B 1 121 ? 4.644 48.170 1.179 1.00 11.22 265 GLY B C 1
ATOM 2019 O O . GLY B 1 121 ? 5.687 47.623 1.561 1.00 10.09 265 GLY B O 1
ATOM 2020 N N . VAL B 1 122 ? 3.628 47.475 0.658 1.00 10.50 266 VAL B N 1
ATOM 2021 C CA . VAL B 1 122 ? 3.666 45.999 0.680 1.00 9.79 266 VAL B CA 1
ATOM 2022 C C . VAL B 1 122 ? 4.764 45.439 -0.257 1.00 10.03 266 VAL B C 1
ATOM 2023 O O . VAL B 1 122 ? 5.578 44.593 0.139 1.00 9.30 266 VAL B O 1
ATOM 2027 N N . LEU B 1 123 ? 4.797 45.926 -1.492 1.00 9.57 267 LEU B N 1
ATOM 2028 C CA . LEU B 1 123 ? 5.742 45.392 -2.446 1.00 10.49 267 LEU B CA 1
ATOM 2029 C C . LEU B 1 123 ? 7.183 45.687 -1.985 1.00 10.48 267 LEU B C 1
ATOM 2030 O O . LEU B 1 123 ? 8.060 44.824 -2.076 1.00 8.69 267 LEU B O 1
ATOM 2035 N N . PHE B 1 124 ? 7.405 46.890 -1.470 1.00 10.63 268 PHE B N 1
ATOM 2036 C CA . PHE B 1 124 ? 8.748 47.235 -0.969 1.00 10.23 268 PHE B CA 1
ATOM 2037 C C . PHE B 1 124 ? 9.134 46.333 0.208 1.00 11.05 268 PHE B C 1
ATOM 2038 O O . PHE B 1 124 ? 10.248 45.835 0.250 1.00 10.49 268 PHE B O 1
ATOM 2046 N N . SER B 1 125 ? 8.200 46.113 1.147 1.00 9.79 269 SER B N 1
ATOM 2047 C CA . SER B 1 125 ? 8.434 45.274 2.324 1.00 10.23 269 SER B CA 1
ATOM 2048 C C . SER B 1 125 ? 8.724 43.819 1.941 1.00 10.77 269 SER B C 1
ATOM 2049 O O . SER B 1 125 ? 9.613 43.180 2.499 1.00 8.76 269 SER B O 1
ATOM 2052 N N . GLN B 1 126 ? 7.925 43.283 1.026 1.00 10.98 270 GLN B N 1
ATOM 2053 C CA . GLN B 1 126 ? 8.148 41.927 0.549 1.00 12.12 270 GLN B CA 1
ATOM 2054 C C . GLN B 1 126 ? 9.549 41.780 -0.098 1.00 11.09 270 GLN B C 1
ATOM 2055 O O . GLN B 1 126 ? 10.261 40.781 0.136 1.00 10.76 270 GLN B O 1
ATOM 2061 N N . ALA B 1 127 ? 9.939 42.772 -0.908 1.00 10.75 271 ALA B N 1
ATOM 2062 C CA . ALA B 1 127 ? 11.266 42.730 -1.545 1.00 9.74 271 ALA B CA 1
ATOM 2063 C C . ALA B 1 127 ? 12.377 42.767 -0.473 1.00 10.64 271 ALA B C 1
ATOM 2064 O O . ALA B 1 127 ? 13.373 42.033 -0.555 1.00 10.02 271 ALA B O 1
ATOM 2066 N N . THR B 1 128 ? 12.193 43.618 0.536 1.00 10.31 272 THR B N 1
ATOM 2067 C CA . THR B 1 128 ? 13.184 43.754 1.632 1.00 10.83 272 THR B CA 1
ATOM 2068 C C . THR B 1 128 ? 13.307 42.448 2.427 1.00 10.93 272 THR B C 1
ATOM 2069 O O . THR B 1 128 ? 14.431 42.026 2.743 1.00 11.81 272 THR B O 1
ATOM 2073 N N . GLU B 1 129 ? 12.173 41.818 2.758 1.00 12.48 273 GLU B N 1
ATOM 2074 C CA . GLU B 1 129 ? 12.176 40.485 3.435 1.00 16.38 273 GLU B CA 1
ATOM 2075 C C . GLU B 1 129 ? 13.083 39.504 2.691 1.00 14.65 273 GLU B C 1
ATOM 2076 O O . GLU B 1 129 ? 13.935 38.826 3.290 1.00 14.83 273 GLU B O 1
ATOM 2082 N N . ARG B 1 130 ? 12.881 39.419 1.372 1.00 13.78 274 ARG B N 1
ATOM 2083 C CA . ARG B 1 130 ? 13.653 38.506 0.535 1.00 13.40 274 ARG B CA 1
ATOM 2084 C C . ARG B 1 130 ? 15.132 38.885 0.488 1.00 12.86 274 ARG B C 1
ATOM 2085 O O . ARG B 1 130 ? 16.004 38.008 0.612 1.00 12.82 274 ARG B O 1
ATOM 2093 N N . ALA B 1 131 ? 1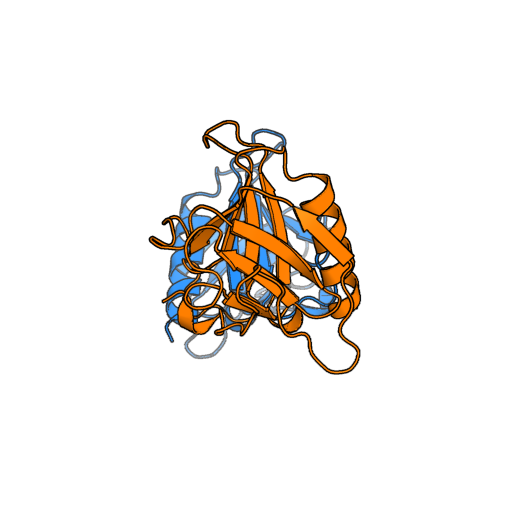5.410 40.174 0.303 1.00 11.98 275 ALA B N 1
ATOM 2094 C CA . ALA B 1 131 ? 16.806 40.685 0.240 1.00 13.60 275 ALA B CA 1
ATOM 2095 C C . ALA B 1 131 ? 17.550 40.392 1.553 1.00 14.80 275 ALA B C 1
ATOM 2096 O O . ALA B 1 131 ? 18.688 39.899 1.541 1.00 14.46 275 ALA B O 1
ATOM 2098 N N . LEU B 1 132 ? 16.875 40.619 2.685 1.00 14.73 276 LEU B N 1
ATOM 2099 C CA . LEU B 1 132 ? 17.463 40.336 3.990 1.00 16.06 276 LEU B CA 1
ATOM 2100 C C . LEU B 1 132 ? 17.692 38.834 4.171 1.00 17.05 276 LEU B C 1
ATOM 2101 O O . LEU B 1 132 ? 18.776 38.434 4.555 1.00 17.52 276 LEU B O 1
ATOM 2106 N N . GLU B 1 133 ? 16.676 38.011 3.904 1.00 18.33 277 GLU B N 1
ATOM 2107 C CA . GLU B 1 133 ? 16.848 36.574 3.999 1.00 20.23 277 GLU B CA 1
ATOM 2108 C C . GLU B 1 133 ? 18.027 36.051 3.151 1.00 20.74 277 GLU B C 1
ATOM 2109 O O . GLU B 1 133 ? 18.696 35.113 3.589 1.00 21.49 277 GLU B O 1
ATOM 2115 N N . ASN B 1 134 ? 18.286 36.642 1.980 1.00 21.01 278 ASN B N 1
ATOM 2116 C CA . ASN B 1 134 ? 19.426 36.231 1.143 1.00 21.89 278 ASN B CA 1
ATOM 2117 C C . ASN B 1 134 ? 20.751 36.488 1.851 1.00 22.86 278 ASN B C 1
ATOM 2118 O O . ASN B 1 134 ? 21.674 35.676 1.773 1.00 22.72 278 ASN B O 1
ATOM 2123 N N . ILE B 1 135 ? 20.810 37.595 2.576 1.00 23.13 279 ILE B N 1
ATOM 2124 C CA . ILE B 1 135 ? 22.000 37.954 3.327 1.00 25.35 279 ILE B CA 1
ATOM 2125 C C . ILE B 1 135 ? 22.197 37.038 4.533 1.00 26.00 279 ILE B C 1
ATOM 2126 O O . ILE B 1 135 ? 23.288 36.469 4.704 1.00 26.94 279 ILE B O 1
ATOM 2131 N N . LEU B 1 136 ? 21.134 36.818 5.309 1.00 26.40 280 LEU B N 1
ATOM 2132 C CA . LEU B 1 136 ? 21.206 35.965 6.497 1.00 27.04 280 LEU B CA 1
ATOM 2133 C C . LEU B 1 136 ? 21.626 34.531 6.228 1.00 28.62 280 LEU B C 1
ATOM 2134 O O . LEU B 1 136 ? 22.432 33.977 6.989 1.00 28.96 280 LEU B O 1
ATOM 2139 N N . THR B 1 137 ? 21.100 33.941 5.152 1.00 29.01 281 THR B N 1
ATOM 2140 C CA . THR B 1 137 ? 21.278 32.519 4.869 1.00 30.03 281 THR B CA 1
ATOM 2141 C C . THR B 1 137 ? 22.500 32.198 3.989 1.00 30.64 281 THR B C 1
ATOM 2142 O O . THR B 1 137 ? 23.288 33.084 3.632 1.00 31.48 281 THR B O 1
#